Protein AF-A0A7Y6JUF4-F1 (afdb_monomer)

Secondary structure (DSSP, 8-state):
---TTS------HHHHHHHHHH-GGG-S-----HHHHHHHHHHHHHHHT-GGG-EEEEE-SS-EEEEESS---TTTTTTT----HHHHHHHHHHHHHTT-HHHHHHHHHHHHHHHHTTEE-TTT--TTT-SEE--HHHHHHHHHHTTT---SSSPP----S-----------------S-EEEEEEEEEEE--S-S-HHHHHHHHTT-SSEEEEEEETTEEEESS--S---SEEEEEEE-SSTTSPP-HHHHHHHHHHHHHTT--EEEEEEEEEETTEESS--

pLDDT: mean 89.31, std 10.89, range [49.94, 98.69]

Foldseek 3Di:
DVCPVDDDDDDDLVVVLVCCVVPVVVDDDDDDDDVSCLVSLQVNCVVVQHLLQAKDWDDDLVDIDIGRSDDDPPVCPPVLQGRNNRVLLSVLVVCVVVVVPVVSQQLQQLLLQLVQQQEDGPSRDDPVRHDYYGGNVVSVVSSVVSRPPGDDPDDGDDDDPPPPDDPNDPDPPPDDPFDDKAFFWKWWKWFDDPPDDPVVVQVLFVPAAQGFDFKDAPRHTCPPDHRPDHDRMMITIGGGPDPPDGDDVVSVVVSVVSCVVVVTGTDDMDIWIDGNNHTPDDD

Mean predicted aligned error: 7.7 Å

Sequence (283 aa):
KEYPDIKTEHYIVDIGMARVATEPENFDVIVTENLYGDVLSDIVAQTSGSVGLAGSSNIGSEYAMFEAVHGSAPDIAGKNMANPSGLLNAAVHMLIYTDQVGTAKLIYDAWLRTLEDGIHTADLYKEKRSKQKVGTKEFAEAVIDNLGKKPTTLSELIIGSSLGSRVNKTQDDCKQDYKIRKLVGSDITIAWSKSAGFDQIVKLFESSNPKIIAMYSKGLAIWPGSPKSSSDQITCRFIANNEKKTITNSDVNSLLVKLEENNFDVVRMDKLYLYDGKEGFFS

Radius of gyration: 28.64 Å; Cα contacts (8 Å, |Δi|>4): 396; chains: 1; bounding box: 60×40×77 Å

Nearest PDB structures (foldseek):
  2d1c-assembly1_B  TM=8.578E-01  e=1.554E-21  Thermus thermophilus HB8
  6c0e-assembly1_A  TM=9.339E-01  e=4.836E-08  Legionella pneumophila subsp. pneumophila str. Philadelphia 1
  6c0e-assembly2_B  TM=9.366E-01  e=1.688E-07  Legionella pneumophila subsp. pneumophila str. Philadelphia 1
  1hj6-assembly1_A  TM=9.450E-01  e=2.884E-07  Escherichia coli
  4ajc-assembly1_A  TM=9.245E-01  e=1.720E-06  Escherichia coli

Structure (mmCIF, N/CA/C/O backbone):
data_AF-A0A7Y6JUF4-F1
#
_entry.id   AF-A0A7Y6JUF4-F1
#
loop_
_atom_site.group_PDB
_atom_site.id
_atom_site.type_symbol
_atom_site.label_atom_id
_atom_site.label_alt_id
_atom_site.label_comp_id
_atom_site.label_asym_id
_atom_site.label_entity_id
_atom_site.label_seq_id
_atom_site.pdbx_PDB_ins_code
_atom_site.Cartn_x
_atom_site.Cartn_y
_atom_site.Cartn_z
_atom_site.occupancy
_atom_site.B_iso_or_equiv
_atom_site.auth_seq_id
_atom_site.auth_comp_id
_atom_site.auth_asym_id
_atom_site.auth_atom_id
_atom_site.pdbx_PDB_model_num
ATOM 1 N N . LYS A 1 1 ? -15.306 -18.161 -5.312 1.00 75.50 1 LYS A N 1
ATOM 2 C CA . LYS A 1 1 ? -16.692 -18.669 -5.516 1.00 75.50 1 LYS A CA 1
ATOM 3 C C . LYS A 1 1 ? -17.215 -18.291 -6.894 1.00 75.50 1 LYS A C 1
ATOM 5 O O . LYS A 1 1 ? -17.654 -19.184 -7.593 1.00 75.50 1 LYS A O 1
ATOM 10 N N . GLU A 1 2 ? -17.142 -17.018 -7.282 1.00 84.44 2 GLU A N 1
ATOM 11 C CA . GLU A 1 2 ? -17.545 -16.567 -8.627 1.00 84.44 2 GLU A CA 1
ATOM 12 C C . GLU A 1 2 ? -16.539 -16.953 -9.723 1.00 84.44 2 GLU A C 1
ATOM 14 O O . GLU A 1 2 ? -16.937 -17.180 -10.857 1.00 84.44 2 GLU A O 1
ATOM 19 N N . TYR A 1 3 ? -15.264 -17.131 -9.360 1.00 88.75 3 TYR A N 1
ATOM 20 C CA . TYR A 1 3 ? -14.193 -17.570 -10.259 1.00 88.75 3 TYR A CA 1
ATOM 21 C C . TYR A 1 3 ? -13.611 -18.910 -9.779 1.00 88.75 3 TYR A C 1
ATOM 23 O O . TYR A 1 3 ? -12.616 -18.912 -9.056 1.00 88.75 3 TYR A O 1
ATOM 31 N N . PRO A 1 4 ? -14.266 -20.053 -10.057 1.00 91.50 4 PRO A N 1
ATOM 32 C CA . PRO A 1 4 ? -13.819 -21.362 -9.569 1.00 91.50 4 PRO A CA 1
ATOM 33 C C . PRO A 1 4 ? -12.536 -21.862 -10.249 1.00 91.50 4 PRO A C 1
ATOM 35 O O . PRO A 1 4 ? -11.808 -22.642 -9.643 1.00 91.50 4 PRO A O 1
ATOM 38 N N . ASP A 1 5 ? -12.250 -21.394 -11.466 1.00 93.69 5 ASP A N 1
ATOM 39 C CA . ASP A 1 5 ? -11.075 -21.809 -12.246 1.00 93.69 5 ASP A CA 1
ATOM 40 C C . ASP A 1 5 ? -9.786 -21.085 -11.820 1.00 93.69 5 ASP A C 1
ATOM 42 O O . ASP A 1 5 ? -8.687 -21.493 -12.192 1.00 93.69 5 ASP A O 1
ATOM 46 N N . ILE A 1 6 ? -9.903 -20.019 -11.019 1.00 92.38 6 ILE A N 1
ATOM 47 C CA . ILE A 1 6 ? -8.758 -19.291 -10.468 1.00 92.38 6 ILE A CA 1
ATOM 48 C C . ILE A 1 6 ? -8.387 -19.927 -9.131 1.00 92.38 6 ILE A C 1
ATOM 50 O O . ILE A 1 6 ? -9.144 -19.862 -8.158 1.00 92.38 6 ILE A O 1
ATOM 54 N N . LYS A 1 7 ? -7.196 -20.529 -9.068 1.00 93.94 7 LYS A N 1
ATOM 55 C CA . LYS A 1 7 ? -6.643 -21.045 -7.815 1.00 93.94 7 LYS A CA 1
ATOM 56 C C . LYS A 1 7 ? -6.330 -19.871 -6.884 1.00 93.94 7 LYS A C 1
ATOM 58 O O . LYS A 1 7 ? -5.584 -18.970 -7.247 1.00 93.94 7 LYS A O 1
ATOM 63 N N . THR A 1 8 ? -6.876 -19.902 -5.672 1.00 93.44 8 THR A N 1
ATOM 64 C CA . THR A 1 8 ? -6.648 -18.866 -4.656 1.00 93.44 8 THR A CA 1
ATOM 65 C C . THR A 1 8 ? -5.925 -19.441 -3.449 1.00 93.44 8 THR A C 1
ATOM 67 O O . THR A 1 8 ? -6.365 -20.446 -2.887 1.00 93.44 8 THR A O 1
ATOM 70 N N . GLU A 1 9 ? -4.873 -18.765 -3.005 1.00 93.44 9 GLU A N 1
ATOM 71 C CA . GLU A 1 9 ? -4.161 -19.053 -1.761 1.00 93.44 9 GLU A CA 1
ATOM 72 C C . GLU A 1 9 ? -4.113 -17.779 -0.911 1.00 93.44 9 GLU A C 1
ATOM 74 O O . GLU A 1 9 ? -4.094 -16.674 -1.449 1.00 93.44 9 GLU A O 1
ATOM 79 N N . HIS A 1 10 ? -4.129 -17.924 0.417 1.00 95.44 10 HIS A N 1
ATOM 80 C CA . HIS A 1 10 ? -4.072 -16.795 1.344 1.00 95.44 10 HIS A CA 1
ATOM 81 C C . HIS A 1 10 ? -2.856 -16.928 2.256 1.00 95.44 10 HIS A C 1
ATOM 83 O O . HIS A 1 10 ? -2.675 -17.951 2.920 1.00 95.44 10 HIS A O 1
ATOM 89 N N . TYR A 1 11 ? -2.064 -15.864 2.325 1.00 94.88 11 TYR A N 1
ATOM 90 C CA . TYR A 1 11 ? -0.863 -15.773 3.143 1.00 94.88 11 TYR A CA 1
ATOM 91 C C . TYR A 1 11 ? -1.017 -14.642 4.153 1.00 94.88 11 TYR A C 1
ATOM 93 O O . TYR A 1 11 ? -1.589 -13.600 3.843 1.00 94.88 11 TYR A O 1
ATOM 101 N N . ILE A 1 12 ? -0.493 -14.835 5.365 1.00 96.38 12 ILE A N 1
ATOM 102 C CA . ILE A 1 12 ? -0.230 -13.694 6.247 1.00 96.38 12 ILE A CA 1
ATOM 103 C C . ILE A 1 12 ? 0.903 -12.885 5.600 1.00 96.38 12 ILE A C 1
ATOM 105 O O . ILE A 1 12 ? 1.767 -13.450 4.926 1.00 96.38 12 ILE A O 1
ATOM 109 N N . VAL A 1 13 ? 0.859 -11.561 5.741 1.00 94.00 13 VAL A N 1
ATOM 110 C CA . VAL A 1 13 ? 1.719 -10.647 4.977 1.00 94.00 13 VAL A CA 1
ATOM 111 C C . VAL A 1 13 ? 3.213 -10.947 5.123 1.00 94.00 13 VAL A C 1
ATOM 113 O O . VAL A 1 13 ? 3.947 -10.880 4.143 1.00 94.00 13 VAL A O 1
ATOM 116 N N . ASP A 1 14 ? 3.656 -11.349 6.312 1.00 94.56 14 ASP A N 1
ATOM 117 C CA . ASP A 1 14 ? 5.051 -11.669 6.610 1.00 94.56 14 ASP A CA 1
ATOM 118 C C . ASP A 1 14 ? 5.563 -12.866 5.794 1.00 94.56 14 ASP A C 1
ATOM 120 O O . ASP A 1 14 ? 6.576 -12.764 5.097 1.00 94.56 14 ASP A O 1
ATOM 124 N N . ILE A 1 15 ? 4.839 -13.985 5.815 1.00 94.94 15 ILE A N 1
ATOM 125 C CA . ILE A 1 15 ? 5.192 -15.178 5.043 1.00 94.94 15 ILE A CA 1
ATOM 126 C C . ILE A 1 15 ? 4.960 -14.969 3.544 1.00 94.94 15 ILE A C 1
ATOM 128 O O . ILE A 1 15 ? 5.722 -15.496 2.734 1.00 94.94 15 ILE A O 1
ATOM 132 N N . GLY A 1 16 ? 3.952 -14.178 3.164 1.00 94.50 16 GLY A N 1
ATOM 133 C CA . GLY A 1 16 ? 3.700 -13.802 1.773 1.00 94.50 16 GLY A CA 1
ATOM 134 C C . GLY A 1 16 ? 4.881 -13.037 1.177 1.00 94.50 16 GLY A C 1
ATOM 135 O O . GLY A 1 16 ? 5.427 -13.451 0.157 1.00 94.50 16 GLY A O 1
ATOM 136 N N . MET A 1 17 ? 5.341 -11.982 1.857 1.00 92.69 17 MET A N 1
ATOM 137 C CA . MET A 1 17 ? 6.514 -11.204 1.444 1.00 92.69 17 MET A CA 1
ATOM 138 C C . MET A 1 17 ? 7.785 -12.058 1.392 1.00 92.69 17 MET A C 1
ATOM 140 O O . MET A 1 17 ? 8.551 -11.951 0.436 1.00 92.69 17 MET A O 1
ATOM 144 N N . ALA A 1 18 ? 7.997 -12.935 2.380 1.00 93.25 18 ALA A N 1
ATOM 145 C CA . ALA A 1 18 ? 9.146 -13.839 2.383 1.00 93.25 18 ALA A CA 1
ATOM 146 C C . ALA A 1 18 ? 9.159 -14.749 1.144 1.00 93.25 18 ALA A C 1
ATOM 148 O O . ALA A 1 18 ? 10.198 -14.885 0.503 1.00 93.25 18 ALA A O 1
ATOM 149 N N . ARG A 1 19 ? 8.004 -15.312 0.767 1.00 93.88 19 ARG A N 1
ATOM 150 C CA . ARG A 1 19 ? 7.877 -16.161 -0.425 1.00 93.88 19 ARG A CA 1
ATOM 151 C C . ARG A 1 19 ? 8.086 -15.393 -1.721 1.00 93.88 19 ARG A C 1
ATOM 153 O O . ARG A 1 19 ? 8.772 -15.901 -2.595 1.00 93.88 19 ARG A O 1
ATOM 160 N N . VAL A 1 20 ? 7.557 -14.175 -1.839 1.00 93.00 20 VAL A N 1
ATOM 161 C CA . VAL A 1 20 ? 7.802 -13.330 -3.023 1.00 93.00 20 VAL A CA 1
ATOM 162 C C . VAL A 1 20 ? 9.293 -13.028 -3.180 1.00 93.00 20 VAL A C 1
ATOM 164 O O . VAL A 1 20 ? 9.802 -13.003 -4.294 1.00 93.00 20 VAL A O 1
ATOM 167 N N . ALA A 1 21 ? 10.018 -12.835 -2.077 1.00 90.12 21 ALA A N 1
ATOM 168 C CA . ALA A 1 21 ? 11.453 -12.577 -2.124 1.00 90.12 21 ALA A CA 1
ATOM 169 C C . ALA A 1 21 ? 12.288 -13.811 -2.515 1.00 90.12 21 ALA A C 1
ATOM 171 O O . ALA A 1 21 ? 13.355 -13.654 -3.110 1.00 90.12 21 ALA A O 1
ATOM 172 N N . THR A 1 22 ? 11.849 -15.022 -2.159 1.00 92.00 22 THR A N 1
ATOM 173 C CA . THR A 1 22 ? 12.624 -16.257 -2.372 1.00 92.00 22 THR A CA 1
ATOM 174 C C . THR A 1 22 ? 12.219 -17.036 -3.617 1.00 92.00 22 THR A C 1
ATOM 176 O O . THR A 1 22 ? 13.073 -17.668 -4.229 1.00 92.00 22 THR A O 1
ATOM 179 N N . GLU A 1 23 ? 10.932 -17.019 -3.957 1.00 92.88 23 GLU A N 1
ATOM 180 C CA . GLU A 1 23 ? 10.303 -17.823 -5.011 1.00 92.88 23 GLU A CA 1
ATOM 181 C C . GLU A 1 23 ? 9.259 -16.977 -5.781 1.00 92.88 23 GLU A C 1
ATOM 183 O O . GLU A 1 23 ? 8.072 -17.329 -5.818 1.00 92.88 23 GLU A O 1
ATOM 188 N N . PRO A 1 24 ? 9.644 -15.816 -6.352 1.00 91.12 24 PRO A N 1
ATOM 189 C CA . PRO A 1 24 ? 8.715 -14.918 -7.043 1.00 91.12 24 PRO A CA 1
ATOM 190 C C . PRO A 1 24 ? 7.982 -15.583 -8.217 1.00 91.12 24 PRO A C 1
ATOM 192 O O . PRO A 1 24 ? 6.856 -15.204 -8.523 1.00 91.12 24 PRO A O 1
ATOM 195 N N . GLU A 1 25 ? 8.582 -16.591 -8.854 1.00 91.81 25 GLU A N 1
ATOM 196 C CA . GLU A 1 25 ? 8.009 -17.346 -9.974 1.00 91.81 25 GLU A CA 1
ATOM 197 C C . GLU A 1 25 ? 6.755 -18.154 -9.615 1.00 91.81 25 GLU A C 1
ATOM 199 O O . GLU A 1 25 ? 6.036 -18.595 -10.509 1.00 91.81 25 GLU A O 1
ATOM 204 N N . ASN A 1 26 ? 6.477 -18.341 -8.322 1.00 92.38 26 ASN A N 1
ATOM 205 C CA . ASN A 1 26 ? 5.279 -19.031 -7.846 1.00 92.38 26 ASN A CA 1
ATOM 206 C C . ASN A 1 26 ? 4.029 -18.131 -7.835 1.00 92.38 26 ASN A C 1
ATOM 208 O O . ASN A 1 26 ? 2.947 -18.607 -7.483 1.00 92.38 26 ASN A O 1
ATOM 212 N N . PHE A 1 27 ? 4.163 -16.845 -8.176 1.00 92.69 27 PHE A N 1
ATOM 213 C CA . PHE A 1 27 ? 3.080 -15.867 -8.117 1.00 92.69 27 PHE A CA 1
ATOM 214 C C . PHE A 1 27 ? 2.738 -15.307 -9.499 1.00 92.69 27 PHE A C 1
ATOM 216 O O . PHE A 1 27 ? 3.583 -14.715 -10.165 1.00 92.69 27 PHE A O 1
ATOM 223 N N . ASP A 1 28 ? 1.460 -15.407 -9.872 1.00 92.31 28 ASP A N 1
ATOM 224 C CA . ASP A 1 28 ? 0.916 -14.753 -11.069 1.00 92.31 28 ASP A CA 1
ATOM 225 C C . ASP A 1 28 ? 0.287 -13.389 -10.736 1.00 92.31 28 ASP A C 1
ATOM 227 O O . ASP A 1 28 ? 0.538 -12.385 -11.398 1.00 92.31 28 ASP A O 1
ATOM 231 N N . VAL A 1 29 ? -0.556 -13.350 -9.695 1.00 94.06 29 VAL A N 1
ATOM 232 C CA . VAL A 1 29 ? -1.290 -12.158 -9.247 1.00 94.06 29 VAL A CA 1
ATOM 233 C C . VAL A 1 29 ? -1.311 -12.122 -7.724 1.00 94.06 29 VAL A C 1
ATOM 235 O O . VAL A 1 29 ? -1.655 -13.111 -7.076 1.00 94.06 29 VAL A O 1
ATOM 238 N N . ILE A 1 30 ? -0.990 -10.962 -7.152 1.00 95.38 30 ILE A N 1
ATOM 239 C CA . ILE A 1 30 ? -1.052 -10.715 -5.709 1.00 95.38 30 ILE A CA 1
ATOM 240 C C . ILE A 1 30 ? -2.061 -9.599 -5.453 1.00 95.38 30 ILE A C 1
ATOM 242 O O . ILE A 1 30 ? -1.970 -8.522 -6.035 1.00 95.38 30 ILE A O 1
ATOM 246 N N . VAL A 1 31 ? -3.011 -9.857 -4.557 1.00 95.69 31 VAL A N 1
ATOM 247 C CA . VAL A 1 31 ? -3.974 -8.864 -4.071 1.00 95.69 31 VAL A CA 1
ATOM 248 C C . VAL A 1 31 ? -3.708 -8.642 -2.591 1.00 95.69 31 VAL A C 1
ATOM 250 O O . VAL A 1 31 ? -3.671 -9.597 -1.818 1.00 95.69 31 VAL A O 1
ATOM 253 N N . THR A 1 32 ? -3.506 -7.388 -2.200 1.00 95.94 32 THR A N 1
ATOM 254 C CA . THR A 1 32 ? -3.192 -7.010 -0.820 1.00 95.94 32 THR A CA 1
ATOM 255 C C . THR A 1 32 ? -3.706 -5.601 -0.514 1.00 95.94 32 THR A C 1
ATOM 257 O O . THR A 1 32 ? -4.090 -4.857 -1.416 1.00 95.94 32 THR A O 1
ATOM 260 N N . GLU A 1 33 ? -3.736 -5.236 0.765 1.00 95.56 33 GLU A N 1
ATOM 261 C CA . GLU A 1 33 ? -4.121 -3.900 1.225 1.00 95.56 33 GLU A CA 1
ATOM 262 C C . GLU A 1 33 ? -3.117 -2.829 0.775 1.00 95.56 33 GLU A C 1
ATOM 264 O O . GLU A 1 33 ? -1.941 -3.124 0.568 1.00 95.56 33 GLU A O 1
ATOM 269 N N . ASN A 1 34 ? -3.580 -1.576 0.692 1.00 94.12 34 ASN A N 1
ATOM 270 C CA . ASN A 1 34 ? -2.848 -0.439 0.122 1.00 94.12 34 ASN A CA 1
ATOM 271 C C . ASN A 1 34 ? -1.390 -0.335 0.616 1.00 94.12 34 ASN A C 1
ATOM 273 O O . ASN A 1 34 ? -0.467 -0.453 -0.182 1.00 94.12 34 ASN A O 1
ATOM 277 N N . LEU A 1 35 ? -1.181 -0.228 1.936 1.00 94.75 35 LEU A N 1
ATOM 278 C CA . LEU A 1 35 ? 0.158 -0.084 2.524 1.00 94.75 35 LEU A CA 1
ATOM 279 C C . LEU A 1 35 ? 1.101 -1.236 2.149 1.00 94.75 35 LEU A C 1
ATOM 281 O O . LEU A 1 35 ? 2.277 -1.023 1.872 1.00 94.75 35 LEU A O 1
ATOM 285 N N . TYR A 1 36 ? 0.601 -2.470 2.170 1.00 95.06 36 TYR A N 1
ATOM 286 C CA . TYR A 1 36 ? 1.417 -3.635 1.846 1.00 95.06 36 TYR A CA 1
ATOM 287 C C . TYR A 1 36 ? 1.661 -3.759 0.345 1.00 95.06 36 TYR A C 1
ATOM 289 O O . TYR A 1 36 ? 2.722 -4.232 -0.047 1.00 95.06 36 TYR A O 1
ATOM 297 N N . GLY A 1 37 ? 0.699 -3.332 -0.475 1.00 93.94 37 GLY A N 1
ATOM 298 C CA . GLY A 1 37 ? 0.823 -3.272 -1.926 1.00 93.94 37 GLY A CA 1
ATOM 299 C C . GLY A 1 37 ? 1.927 -2.317 -2.348 1.00 93.94 37 GLY A C 1
ATOM 300 O O . GLY A 1 37 ? 2.808 -2.743 -3.081 1.00 93.94 37 GLY A O 1
ATOM 301 N N . ASP A 1 38 ? 1.918 -1.098 -1.806 1.00 91.81 38 ASP A N 1
ATOM 302 C CA . ASP A 1 38 ? 2.932 -0.058 -2.035 1.0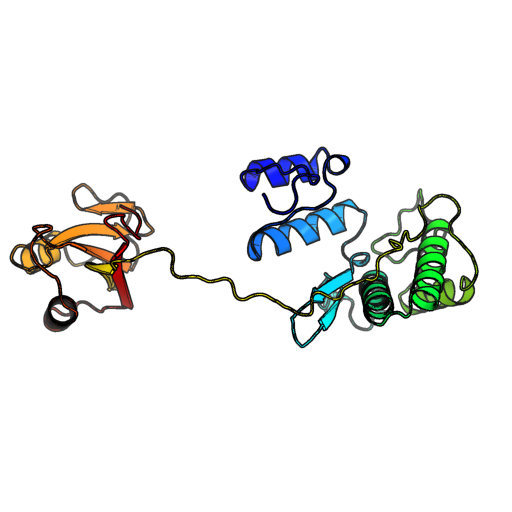0 91.81 38 ASP A CA 1
ATOM 303 C C . ASP A 1 38 ? 4.354 -0.584 -1.770 1.00 91.81 38 ASP A C 1
ATOM 305 O O . ASP A 1 38 ? 5.202 -0.643 -2.663 1.00 91.81 38 ASP A O 1
ATOM 309 N N . VAL A 1 39 ? 4.577 -1.114 -0.562 1.00 92.56 39 VAL A N 1
ATOM 310 C CA . VAL A 1 39 ? 5.876 -1.676 -0.161 1.00 92.56 39 VAL A CA 1
ATOM 311 C C . VAL A 1 39 ? 6.271 -2.877 -1.025 1.00 92.56 39 VAL A C 1
ATOM 313 O O . VAL A 1 39 ? 7.425 -2.997 -1.440 1.00 92.56 39 VAL A O 1
ATOM 316 N N . LEU A 1 40 ? 5.338 -3.796 -1.286 1.00 92.88 40 LEU A N 1
ATOM 317 C CA . LEU A 1 40 ? 5.635 -5.015 -2.033 1.00 92.88 40 LEU A CA 1
ATOM 318 C C . LEU A 1 40 ? 5.948 -4.719 -3.503 1.00 92.88 40 LEU A C 1
ATOM 320 O O . LEU A 1 40 ? 6.889 -5.306 -4.041 1.00 92.88 40 LEU A O 1
ATOM 324 N N . SER A 1 41 ? 5.204 -3.816 -4.149 1.00 91.62 41 SER A N 1
ATOM 325 C CA . SER A 1 41 ? 5.429 -3.470 -5.555 1.00 91.62 41 SER A CA 1
ATOM 326 C C . SER A 1 41 ? 6.808 -2.861 -5.786 1.00 91.62 41 SER A C 1
ATOM 328 O O . SER A 1 41 ? 7.467 -3.229 -6.759 1.00 91.62 41 SER A O 1
ATOM 330 N N . ASP A 1 42 ? 7.292 -2.028 -4.862 1.00 90.06 42 ASP A N 1
ATOM 331 C CA . ASP A 1 42 ? 8.640 -1.454 -4.923 1.00 90.06 42 ASP A CA 1
ATOM 332 C C . ASP A 1 42 ? 9.727 -2.524 -4.792 1.00 90.06 42 ASP A C 1
ATOM 334 O O . ASP A 1 42 ? 10.692 -2.545 -5.563 1.00 90.06 42 ASP A O 1
ATOM 338 N N . ILE A 1 43 ? 9.562 -3.455 -3.848 1.00 89.56 43 ILE A N 1
ATOM 339 C CA . ILE A 1 43 ? 10.507 -4.561 -3.641 1.00 89.56 43 ILE A CA 1
ATOM 340 C C . ILE A 1 43 ? 10.567 -5.454 -4.884 1.00 89.56 43 ILE A C 1
ATOM 342 O O . ILE A 1 43 ? 11.661 -5.814 -5.334 1.00 89.56 43 ILE A O 1
ATOM 346 N N . VAL A 1 44 ? 9.416 -5.793 -5.467 1.00 89.75 44 VAL A N 1
ATOM 347 C CA . VAL A 1 44 ? 9.339 -6.622 -6.680 1.00 89.75 44 VAL A CA 1
ATOM 348 C C . VAL A 1 44 ? 9.964 -5.894 -7.872 1.00 89.75 44 VAL A C 1
ATOM 350 O O . VAL A 1 44 ? 10.797 -6.473 -8.575 1.00 89.75 44 VAL A O 1
ATOM 353 N N . ALA A 1 45 ? 9.653 -4.609 -8.062 1.00 89.75 45 ALA A N 1
ATOM 354 C CA . ALA A 1 45 ? 10.249 -3.789 -9.113 1.00 89.75 45 ALA A CA 1
ATOM 355 C C . ALA A 1 45 ? 11.777 -3.714 -8.973 1.00 89.75 45 ALA A C 1
ATOM 357 O O . ALA A 1 45 ? 12.512 -3.963 -9.933 1.00 89.75 45 ALA A O 1
ATOM 358 N N . GLN A 1 46 ? 12.282 -3.473 -7.764 1.00 88.81 46 GLN A N 1
ATOM 359 C CA . GLN A 1 46 ? 13.718 -3.440 -7.508 1.00 88.81 46 GLN A CA 1
ATOM 360 C C . GLN A 1 46 ? 14.384 -4.806 -7.729 1.00 88.81 46 GLN A C 1
ATOM 362 O O . GLN A 1 46 ? 15.485 -4.869 -8.281 1.00 88.81 46 GLN A O 1
ATOM 367 N N . THR A 1 47 ? 13.717 -5.901 -7.358 1.00 86.12 47 THR A N 1
ATOM 368 C CA . THR A 1 47 ? 14.207 -7.276 -7.574 1.00 86.12 47 THR A CA 1
ATOM 369 C C . THR A 1 47 ? 14.319 -7.612 -9.063 1.00 86.12 47 THR A C 1
ATOM 371 O O . THR A 1 47 ? 15.271 -8.278 -9.473 1.00 86.12 47 THR A O 1
ATOM 374 N N . SER A 1 48 ? 13.415 -7.078 -9.892 1.00 83.12 48 SER A N 1
ATOM 375 C CA . SER A 1 48 ? 13.468 -7.221 -11.355 1.00 83.12 48 SER A CA 1
ATOM 376 C C . SER A 1 48 ? 14.655 -6.489 -12.003 1.00 83.12 48 SER A C 1
ATOM 378 O O . SER A 1 48 ? 15.063 -6.816 -13.118 1.00 83.12 48 SER A O 1
ATOM 380 N N . GLY A 1 49 ? 15.272 -5.544 -11.285 1.00 87.38 49 GLY A N 1
ATOM 381 C CA . GLY A 1 49 ? 16.523 -4.896 -11.672 1.00 87.38 49 GLY A CA 1
ATOM 382 C C . GLY A 1 49 ? 16.587 -3.415 -11.321 1.00 87.38 49 GLY A C 1
ATOM 383 O O . GLY A 1 49 ? 17.678 -2.924 -11.033 1.00 87.38 49 GLY A O 1
ATOM 384 N N . SER A 1 50 ? 15.451 -2.716 -11.341 1.00 91.00 50 SER A N 1
ATOM 385 C CA . SER A 1 50 ? 15.335 -1.305 -10.967 1.00 91.00 50 SER A CA 1
ATOM 386 C C . SER A 1 50 ? 13.869 -0.914 -10.799 1.00 91.00 50 SER A C 1
ATOM 388 O O . SER A 1 50 ? 13.054 -1.221 -11.671 1.00 91.00 50 SER A O 1
ATOM 390 N N . VAL A 1 51 ? 13.548 -0.137 -9.758 1.00 89.62 51 VAL A N 1
ATOM 391 C CA . VAL A 1 51 ? 12.229 0.525 -9.640 1.00 89.62 51 VAL A CA 1
ATOM 392 C C . VAL A 1 51 ? 11.923 1.399 -10.869 1.00 89.62 51 VAL A C 1
ATOM 394 O O . VAL A 1 51 ? 10.772 1.532 -11.274 1.00 89.62 51 VAL A O 1
ATOM 397 N N . GLY A 1 52 ? 12.956 1.921 -11.543 1.00 91.88 52 GLY A N 1
ATOM 398 C CA . GLY A 1 52 ? 12.842 2.713 -12.771 1.00 91.88 52 GLY A CA 1
ATOM 399 C C . GLY A 1 52 ? 12.214 1.986 -13.965 1.00 91.88 52 GLY A C 1
ATOM 400 O O . GLY A 1 52 ? 11.906 2.637 -14.959 1.00 91.88 52 GLY A O 1
ATOM 401 N N . LEU A 1 53 ? 12.022 0.664 -13.896 1.00 94.25 53 LEU A N 1
ATOM 402 C CA . LEU A 1 53 ? 11.357 -0.141 -14.929 1.00 94.25 53 LEU A CA 1
ATOM 403 C C . LEU A 1 53 ? 9.831 -0.217 -14.762 1.00 94.25 53 LEU A C 1
ATOM 405 O O . LEU A 1 53 ? 9.126 -0.532 -15.723 1.00 94.25 53 LEU A O 1
ATOM 409 N N . ALA A 1 54 ? 9.316 0.016 -13.555 1.00 93.88 54 ALA A N 1
ATOM 410 C CA . ALA A 1 54 ? 7.935 -0.307 -13.223 1.00 93.88 54 ALA A CA 1
ATOM 411 C C . ALA A 1 54 ? 6.971 0.846 -13.541 1.00 93.88 54 ALA A C 1
ATOM 413 O O . ALA A 1 54 ? 7.146 1.980 -13.085 1.00 93.88 54 ALA A O 1
ATOM 414 N N . GLY A 1 55 ? 5.935 0.528 -14.318 1.00 94.62 55 GLY A N 1
ATOM 415 C CA . GLY A 1 55 ? 4.760 1.373 -14.521 1.00 94.62 55 GLY A CA 1
ATOM 416 C C . GLY A 1 55 ? 3.587 0.864 -13.688 1.00 94.62 55 GLY A C 1
ATOM 417 O O . GLY A 1 55 ? 3.518 -0.323 -13.367 1.00 94.62 55 GLY A O 1
ATOM 418 N N . SER A 1 56 ? 2.658 1.751 -13.354 1.00 95.31 56 SER A N 1
ATOM 419 C CA . SER A 1 56 ? 1.451 1.450 -12.591 1.00 95.31 56 SER A CA 1
ATOM 420 C C . SER A 1 56 ? 0.197 1.949 -13.313 1.00 95.31 56 SER A C 1
ATOM 422 O O . SER A 1 56 ? 0.238 2.666 -14.322 1.00 95.31 56 SER A O 1
ATOM 424 N N . SER A 1 57 ? -0.960 1.494 -12.843 1.00 95.69 57 SER A N 1
ATOM 425 C CA . SER A 1 57 ? -2.257 1.861 -13.404 1.00 95.69 57 SER A CA 1
ATOM 426 C C . SER A 1 57 ? -3.284 1.971 -12.292 1.00 95.69 57 SER A C 1
ATOM 428 O O . SER A 1 57 ? -3.695 0.974 -11.705 1.00 95.69 57 SER A O 1
ATOM 430 N N . ASN A 1 58 ? -3.717 3.196 -12.030 1.00 94.25 58 ASN A N 1
ATOM 431 C CA . ASN A 1 58 ? -4.809 3.503 -11.125 1.00 94.25 58 ASN A CA 1
ATOM 432 C C . ASN A 1 58 ? -6.100 3.479 -11.937 1.00 94.25 58 ASN A C 1
ATOM 434 O O . ASN A 1 58 ? -6.389 4.416 -12.683 1.00 94.25 58 ASN A O 1
ATOM 438 N N . ILE A 1 59 ? -6.852 2.388 -11.833 1.00 91.31 59 ILE A N 1
ATOM 439 C CA . ILE A 1 59 ? -8.082 2.189 -12.599 1.00 91.31 59 ILE A CA 1
ATOM 440 C C . ILE A 1 59 ? -9.284 2.409 -11.683 1.00 91.31 59 ILE A C 1
ATOM 442 O O . ILE A 1 59 ? -9.533 1.624 -10.771 1.00 91.31 59 ILE A O 1
ATOM 446 N N . GLY A 1 60 ? -10.026 3.485 -11.933 1.00 86.44 60 GLY A N 1
ATOM 447 C CA . GLY A 1 60 ? -11.318 3.760 -11.318 1.00 86.44 60 GLY A CA 1
ATOM 448 C C . GLY A 1 60 ? -12.480 3.481 -12.272 1.00 86.44 60 GLY A C 1
ATOM 449 O O . GLY A 1 60 ? -12.298 3.115 -13.433 1.00 86.44 60 GLY A O 1
ATOM 450 N N . SER A 1 61 ? -13.698 3.686 -11.775 1.00 82.06 61 SER A N 1
ATOM 451 C CA . SER A 1 61 ? -14.932 3.543 -12.556 1.00 82.06 61 SER A CA 1
ATOM 452 C C . SER A 1 61 ? -15.136 4.655 -13.586 1.00 82.06 61 SER A C 1
ATOM 454 O O . SER A 1 61 ? -15.700 4.410 -14.648 1.00 82.06 61 SER A O 1
ATOM 456 N N . GLU A 1 62 ? -14.694 5.873 -13.266 1.00 84.31 62 GLU A N 1
ATOM 457 C CA . GLU A 1 62 ? -14.864 7.064 -14.112 1.00 84.31 62 GLU A CA 1
ATOM 458 C C . GLU A 1 62 ? -13.554 7.534 -14.747 1.00 84.31 62 GLU A C 1
ATOM 460 O O . GLU A 1 62 ? -13.547 8.026 -15.874 1.00 84.31 62 GLU A O 1
ATOM 465 N N . TYR A 1 63 ? -12.442 7.371 -14.029 1.00 89.38 63 TYR A N 1
ATOM 466 C CA . TYR A 1 63 ? -11.132 7.869 -14.429 1.00 89.38 63 TYR A CA 1
ATOM 467 C C . TYR A 1 63 ? -10.088 6.763 -14.336 1.00 89.38 63 TYR A C 1
ATOM 469 O O . TYR A 1 63 ? -10.171 5.880 -13.484 1.00 89.38 63 TYR A O 1
ATOM 477 N N . ALA A 1 64 ? -9.074 6.859 -15.191 1.00 93.94 64 ALA A N 1
ATOM 478 C CA . ALA A 1 64 ? -7.872 6.048 -15.119 1.00 93.94 64 ALA A CA 1
ATOM 479 C C . ALA A 1 64 ? -6.643 6.962 -15.149 1.00 93.94 64 ALA A C 1
ATOM 481 O O . ALA A 1 64 ? -6.617 7.942 -15.896 1.00 93.94 64 ALA A O 1
ATOM 482 N N . MET A 1 65 ? -5.634 6.638 -14.345 1.00 96.62 65 MET A N 1
ATOM 483 C CA . MET A 1 65 ? -4.358 7.349 -14.294 1.00 96.62 65 MET A CA 1
ATOM 484 C C . MET A 1 65 ? -3.211 6.353 -14.418 1.00 96.62 65 MET A C 1
ATOM 486 O O . MET A 1 65 ? -3.183 5.332 -13.736 1.00 96.62 65 MET A O 1
ATOM 490 N N . PHE A 1 66 ? -2.261 6.666 -15.291 1.00 97.75 66 PHE A N 1
ATOM 491 C CA . PHE A 1 66 ? -1.108 5.826 -15.590 1.00 97.75 66 PHE A CA 1
ATOM 492 C C . PHE A 1 66 ? 0.151 6.598 -15.225 1.00 97.75 66 PHE A C 1
ATOM 494 O O . PHE A 1 66 ? 0.358 7.708 -15.716 1.00 97.75 66 PHE A O 1
ATOM 501 N N . GLU A 1 67 ? 0.971 6.025 -14.356 1.00 96.69 67 GLU A N 1
ATOM 502 C CA . GLU A 1 67 ? 2.157 6.683 -13.812 1.00 96.69 67 GLU A CA 1
ATOM 503 C C . GLU A 1 67 ? 3.297 5.684 -13.606 1.00 96.69 67 GLU A C 1
ATOM 505 O O . GLU A 1 67 ? 3.097 4.472 -13.650 1.00 96.69 67 GLU A O 1
ATOM 510 N N . ALA A 1 68 ? 4.515 6.184 -13.418 1.00 94.69 68 ALA A N 1
ATOM 511 C CA . ALA A 1 68 ? 5.604 5.334 -12.955 1.00 94.69 68 ALA A CA 1
ATOM 512 C C . ALA A 1 68 ? 5.390 4.982 -11.476 1.00 94.69 68 ALA A C 1
ATOM 514 O O . ALA A 1 68 ? 4.827 5.781 -10.734 1.00 94.69 68 ALA A O 1
ATOM 515 N N . VAL A 1 69 ? 5.882 3.822 -11.036 1.00 91.62 69 VAL A N 1
ATOM 516 C CA . VAL A 1 69 ? 5.839 3.456 -9.607 1.00 91.62 69 VAL A CA 1
ATOM 517 C C . VAL A 1 69 ? 6.746 4.373 -8.774 1.00 91.62 69 VAL A C 1
ATOM 519 O O . VAL A 1 69 ? 6.415 4.743 -7.654 1.00 91.62 69 VAL A O 1
ATOM 522 N N . HIS A 1 70 ? 7.894 4.774 -9.325 1.00 91.06 70 HIS A N 1
ATOM 523 C CA . HIS A 1 70 ? 8.865 5.586 -8.598 1.00 91.06 70 HIS A CA 1
ATOM 524 C C . HIS A 1 70 ? 8.417 7.044 -8.389 1.00 91.06 70 HIS A C 1
ATOM 526 O O . HIS A 1 70 ? 7.696 7.634 -9.192 1.00 91.06 70 HIS A O 1
ATOM 532 N N . GLY A 1 71 ? 8.976 7.678 -7.353 1.00 90.56 71 GLY A N 1
ATOM 533 C CA . GLY A 1 71 ? 8.792 9.104 -7.070 1.00 90.56 71 GLY A CA 1
ATOM 534 C C . GLY A 1 71 ? 9.614 10.054 -7.957 1.00 90.56 71 GLY A C 1
ATOM 535 O O . GLY A 1 71 ? 10.148 9.693 -9.005 1.00 90.56 71 GLY A O 1
ATOM 536 N N . SER A 1 72 ? 9.747 11.305 -7.505 1.00 91.56 72 SER A N 1
ATOM 537 C CA . SER A 1 72 ? 10.315 12.419 -8.285 1.00 91.56 72 SER A CA 1
ATOM 538 C C . SER A 1 72 ? 11.841 12.426 -8.441 1.00 91.56 72 SER A C 1
ATOM 540 O O . SER A 1 72 ? 12.344 13.169 -9.281 1.00 91.56 72 SER A O 1
ATOM 542 N N . ALA A 1 73 ? 12.570 11.639 -7.639 1.00 92.94 73 ALA A N 1
ATOM 543 C CA . ALA A 1 73 ? 14.037 11.542 -7.645 1.00 92.94 73 ALA A CA 1
ATOM 544 C C . ALA A 1 73 ? 14.747 12.923 -7.748 1.00 92.94 73 ALA A C 1
ATOM 546 O O . ALA A 1 73 ? 15.440 13.219 -8.731 1.00 92.94 73 ALA A O 1
ATOM 547 N N . PRO A 1 74 ? 14.545 13.821 -6.760 1.00 95.38 74 PRO A N 1
ATOM 548 C CA . PRO A 1 74 ? 14.969 15.223 -6.847 1.00 95.38 74 PRO A CA 1
ATOM 549 C C . PRO A 1 74 ? 16.489 15.396 -6.954 1.00 95.38 74 PRO A C 1
ATOM 551 O O . PRO A 1 74 ? 16.974 16.380 -7.509 1.00 95.38 74 PRO A O 1
ATOM 554 N N . ASP A 1 75 ? 17.253 14.433 -6.452 1.00 96.25 75 ASP A N 1
ATOM 555 C CA . ASP A 1 75 ? 18.707 14.397 -6.511 1.00 96.25 75 ASP A CA 1
ATOM 556 C C . ASP A 1 75 ? 19.252 14.222 -7.938 1.00 96.25 75 ASP A C 1
ATOM 558 O O . ASP A 1 75 ? 20.380 14.648 -8.202 1.00 96.25 75 ASP A O 1
ATOM 562 N N . ILE A 1 76 ? 18.473 13.665 -8.873 1.00 94.88 76 ILE A N 1
ATOM 563 C CA . ILE A 1 76 ? 18.857 13.486 -10.287 1.00 94.88 76 ILE A CA 1
ATOM 564 C C . ILE A 1 76 ? 18.070 14.367 -11.267 1.00 94.88 76 ILE A C 1
ATOM 566 O O . ILE A 1 76 ? 18.312 14.318 -12.480 1.00 94.88 76 ILE A O 1
ATOM 570 N N . ALA A 1 77 ? 17.168 15.210 -10.762 1.00 96.69 77 ALA A N 1
ATOM 571 C CA . ALA A 1 77 ? 16.384 16.130 -11.577 1.00 96.69 77 ALA A CA 1
ATOM 572 C C . ALA A 1 77 ? 17.287 17.046 -12.426 1.00 96.69 77 ALA A C 1
ATOM 574 O O . ALA A 1 77 ? 18.262 17.625 -11.945 1.00 96.69 77 ALA A O 1
ATOM 575 N N . GLY A 1 78 ? 16.978 17.154 -13.722 1.00 96.81 78 GLY A N 1
ATOM 576 C CA . GLY A 1 78 ? 17.737 17.975 -14.674 1.00 96.81 78 GLY A CA 1
ATOM 577 C C . GLY A 1 78 ? 19.106 17.418 -15.087 1.00 96.81 78 GLY A C 1
ATOM 578 O O . GLY A 1 78 ? 19.797 18.060 -15.873 1.00 96.81 78 GLY A O 1
ATOM 579 N N . LYS A 1 79 ? 19.505 16.227 -14.613 1.00 97.38 79 LYS A N 1
ATOM 580 C CA . LYS A 1 79 ? 20.848 15.668 -14.870 1.00 97.38 79 LYS A CA 1
ATOM 581 C C . LYS A 1 79 ? 20.943 14.731 -16.075 1.00 97.38 79 LYS A C 1
ATOM 583 O O . LYS A 1 79 ? 22.024 14.225 -16.342 1.00 97.38 79 LYS A O 1
ATOM 588 N N . ASN A 1 80 ? 19.843 14.489 -16.798 1.00 97.88 80 ASN A N 1
ATOM 589 C CA . ASN A 1 80 ? 19.782 13.502 -17.889 1.00 97.88 80 ASN A CA 1
ATOM 590 C C . ASN A 1 80 ? 20.201 12.083 -17.438 1.00 97.88 80 ASN A C 1
ATOM 592 O O . ASN A 1 80 ? 20.883 11.370 -18.163 1.00 97.88 80 ASN A O 1
ATOM 596 N N . MET A 1 81 ? 19.839 11.683 -16.215 1.00 96.19 81 MET A N 1
ATOM 597 C CA . MET A 1 81 ? 20.258 10.401 -15.620 1.00 96.19 81 MET A CA 1
ATOM 598 C C . MET A 1 81 ? 19.103 9.453 -15.292 1.00 96.19 81 MET A C 1
ATOM 600 O O . MET A 1 81 ? 19.349 8.278 -15.030 1.00 96.19 81 MET A O 1
ATOM 604 N N . ALA A 1 82 ? 17.868 9.957 -15.267 1.00 96.31 82 ALA A N 1
ATOM 605 C CA . ALA A 1 82 ? 16.700 9.170 -14.901 1.00 96.31 82 ALA A CA 1
ATOM 606 C C . ALA A 1 82 ? 16.406 8.094 -15.952 1.00 96.31 82 ALA A C 1
ATOM 608 O O . ALA A 1 82 ? 16.568 8.329 -17.153 1.00 96.31 82 ALA A O 1
ATOM 609 N N . ASN A 1 83 ? 15.935 6.939 -15.493 1.00 96.62 83 ASN A N 1
ATOM 610 C CA . ASN A 1 83 ? 15.404 5.894 -16.352 1.00 96.62 83 ASN A CA 1
ATOM 611 C C . ASN A 1 83 ? 13.951 6.227 -16.727 1.00 96.62 83 ASN A C 1
ATOM 613 O O . ASN A 1 83 ? 13.107 6.259 -15.835 1.00 96.62 83 ASN A O 1
ATOM 617 N N . PRO A 1 84 ? 13.625 6.480 -18.009 1.00 96.88 84 PRO A N 1
ATOM 618 C CA . PRO A 1 84 ? 12.261 6.824 -18.406 1.00 96.88 84 PRO A CA 1
ATOM 619 C C . PRO A 1 84 ? 11.346 5.595 -18.558 1.00 96.88 84 PRO A C 1
ATOM 621 O O . PRO A 1 84 ? 10.182 5.745 -18.929 1.00 96.88 84 PRO A O 1
ATOM 624 N N . SER A 1 85 ? 11.858 4.384 -18.314 1.00 97.06 85 SER A N 1
ATOM 625 C CA . SER A 1 85 ? 11.167 3.128 -18.618 1.00 97.06 85 SER A CA 1
ATOM 626 C C . SER A 1 85 ? 9.845 2.956 -17.869 1.00 97.06 85 SER A C 1
ATOM 628 O O . SER A 1 85 ? 8.870 2.543 -18.484 1.00 97.06 85 SER A O 1
ATOM 630 N N . GLY A 1 86 ? 9.769 3.306 -16.583 1.00 96.06 86 GLY A N 1
ATOM 631 C CA . GLY A 1 86 ? 8.545 3.154 -15.790 1.00 96.06 86 GLY A CA 1
ATOM 632 C C . GLY A 1 86 ? 7.387 3.986 -16.341 1.00 96.06 86 GLY A C 1
ATOM 633 O O . GLY A 1 86 ? 6.283 3.475 -16.529 1.00 96.06 86 GLY A O 1
ATOM 634 N N . LEU A 1 87 ? 7.658 5.243 -16.708 1.00 97.12 87 LEU A N 1
ATOM 635 C CA . LEU A 1 87 ? 6.660 6.114 -17.334 1.00 97.12 87 LEU A CA 1
ATOM 636 C C . LEU A 1 87 ? 6.296 5.642 -18.749 1.00 97.12 87 LEU A C 1
ATOM 638 O O . LEU A 1 87 ? 5.131 5.703 -19.139 1.00 97.12 87 LEU A O 1
ATOM 642 N N . LEU A 1 88 ? 7.271 5.140 -19.512 1.00 97.69 88 LEU A N 1
ATOM 643 C CA . LEU A 1 88 ? 7.022 4.549 -20.827 1.00 97.69 88 LEU A CA 1
ATOM 644 C C . LEU A 1 88 ? 6.118 3.312 -20.724 1.00 97.69 88 LEU A C 1
ATOM 646 O O . LEU A 1 88 ? 5.168 3.179 -21.491 1.00 97.69 88 LEU A O 1
ATOM 650 N N . ASN A 1 89 ? 6.373 2.437 -19.753 1.00 95.94 89 ASN A N 1
ATOM 651 C CA . ASN A 1 89 ? 5.572 1.245 -19.498 1.00 95.94 89 ASN A CA 1
ATOM 652 C C . ASN A 1 89 ? 4.145 1.612 -19.045 1.00 95.94 89 ASN A C 1
ATOM 654 O O . ASN A 1 89 ? 3.165 1.063 -19.544 1.00 95.94 89 ASN A O 1
ATOM 658 N N . ALA A 1 90 ? 3.998 2.635 -18.200 1.00 97.44 90 ALA A N 1
ATOM 659 C CA . ALA A 1 90 ? 2.690 3.188 -17.851 1.00 97.44 90 ALA A CA 1
ATOM 660 C C . ALA A 1 90 ? 1.938 3.746 -19.076 1.00 97.44 90 ALA A C 1
ATOM 662 O O . ALA A 1 90 ? 0.737 3.518 -19.236 1.00 97.44 90 ALA A O 1
ATOM 663 N N . ALA A 1 91 ? 2.637 4.416 -19.997 1.00 97.75 91 ALA A N 1
ATOM 664 C CA . ALA A 1 91 ? 2.046 4.856 -21.259 1.00 97.75 91 ALA A CA 1
ATOM 665 C C . ALA A 1 91 ? 1.616 3.669 -22.144 1.00 97.75 91 ALA A C 1
ATOM 667 O O . ALA A 1 91 ? 0.566 3.739 -22.781 1.00 97.75 91 ALA A O 1
ATOM 668 N N . VAL A 1 92 ? 2.357 2.555 -22.149 1.00 96.50 92 VAL A N 1
ATOM 669 C CA . VAL A 1 92 ? 1.927 1.308 -22.811 1.00 96.50 92 VAL A CA 1
ATOM 670 C C . VAL A 1 92 ? 0.622 0.792 -22.195 1.00 96.50 92 VAL A C 1
ATOM 672 O O . VAL A 1 92 ? -0.304 0.472 -22.941 1.00 96.50 92 VAL A O 1
ATOM 675 N N . HIS A 1 93 ? 0.496 0.777 -20.864 1.00 95.06 93 HIS A N 1
ATOM 676 C CA . HIS A 1 93 ? -0.756 0.395 -20.195 1.00 95.06 93 HIS A CA 1
ATOM 677 C C . HIS A 1 93 ? -1.923 1.307 -20.610 1.00 95.06 93 HIS A C 1
ATOM 679 O O . HIS A 1 93 ? -3.009 0.816 -20.917 1.00 95.06 93 HIS A O 1
ATOM 685 N N . MET A 1 94 ? -1.693 2.622 -20.695 1.00 96.06 94 MET A N 1
ATOM 686 C CA . MET A 1 94 ? -2.688 3.597 -21.160 1.00 96.06 94 MET A CA 1
ATOM 687 C C . MET A 1 94 ? -3.145 3.319 -22.597 1.00 96.06 94 MET A C 1
ATOM 689 O O . MET A 1 94 ? -4.339 3.381 -22.904 1.00 96.06 94 MET A O 1
ATOM 693 N N . LEU A 1 95 ? -2.208 3.008 -23.493 1.00 95.44 95 LEU A N 1
ATOM 694 C CA . LEU A 1 95 ? -2.513 2.670 -24.883 1.00 95.44 95 LEU A CA 1
ATOM 695 C C . LEU A 1 95 ? -3.343 1.385 -24.968 1.00 95.44 95 LEU A C 1
ATOM 697 O O . LEU A 1 95 ? -4.310 1.338 -25.722 1.00 95.44 95 LEU A O 1
ATOM 701 N N . ILE A 1 96 ? -3.030 0.368 -24.159 1.00 92.06 96 ILE A N 1
ATOM 702 C CA . ILE A 1 96 ? -3.843 -0.857 -24.074 1.00 92.06 96 ILE A CA 1
ATOM 703 C C . ILE A 1 96 ? -5.248 -0.529 -23.559 1.00 92.06 96 ILE A C 1
ATOM 705 O O . ILE A 1 96 ? -6.232 -0.942 -24.166 1.00 92.06 96 ILE A O 1
ATOM 709 N N . TYR A 1 97 ? -5.350 0.260 -22.487 1.00 90.31 97 TYR A N 1
ATOM 710 C CA . TYR A 1 97 ? -6.627 0.673 -21.895 1.00 90.31 97 TYR A CA 1
ATOM 711 C C . TYR A 1 97 ? -7.517 1.468 -22.868 1.00 90.31 97 TYR A C 1
ATOM 713 O O . TYR A 1 97 ? -8.744 1.406 -22.792 1.00 90.31 97 TYR A O 1
ATOM 721 N N . THR A 1 98 ? -6.907 2.201 -23.802 1.00 91.38 98 THR A N 1
ATOM 722 C CA . THR A 1 98 ? -7.596 2.985 -24.842 1.00 91.38 98 THR A CA 1
ATOM 723 C C . THR A 1 98 ? -7.742 2.240 -26.175 1.00 91.38 98 THR A C 1
ATOM 725 O O . THR A 1 98 ? -8.007 2.869 -27.199 1.00 91.38 98 THR A O 1
ATOM 728 N N . ASP A 1 99 ? -7.607 0.909 -26.167 1.00 90.31 99 ASP A N 1
ATOM 729 C CA . ASP A 1 99 ? -7.777 0.020 -27.327 1.00 90.31 99 ASP A CA 1
ATOM 730 C C . ASP A 1 99 ? -6.752 0.256 -28.465 1.00 90.31 99 ASP A C 1
ATOM 732 O O . ASP A 1 99 ? -6.942 -0.165 -29.607 1.00 90.31 99 ASP A O 1
ATOM 736 N N . GLN A 1 100 ? -5.606 0.875 -28.161 1.00 93.50 100 GLN A N 1
ATOM 737 C CA . GLN A 1 100 ? -4.492 1.140 -29.086 1.00 93.50 100 GLN A CA 1
ATOM 738 C C . GLN A 1 100 ? -3.393 0.070 -28.996 1.00 93.50 100 GLN A C 1
ATOM 740 O O . GLN A 1 100 ? -2.194 0.362 -28.970 1.00 93.50 100 GLN A O 1
ATOM 745 N N . VAL A 1 101 ? -3.805 -1.199 -28.975 1.00 91.44 101 VAL A N 1
ATOM 746 C CA . VAL A 1 101 ? -2.932 -2.367 -28.760 1.00 91.44 101 VAL A CA 1
ATOM 747 C C . VAL A 1 101 ? -1.766 -2.449 -29.751 1.00 91.44 101 VAL A C 1
ATOM 749 O O . VAL A 1 101 ? -0.648 -2.777 -29.357 1.00 91.44 101 VAL A O 1
ATOM 752 N N . GLY A 1 102 ? -1.989 -2.120 -31.027 1.00 92.88 102 GLY A N 1
ATOM 753 C CA . GLY A 1 102 ? -0.923 -2.136 -32.036 1.00 92.88 102 GLY A CA 1
ATOM 754 C C . GLY A 1 102 ? 0.207 -1.152 -31.715 1.00 92.88 102 GLY A C 1
ATOM 755 O O . GLY A 1 102 ? 1.380 -1.519 -31.766 1.00 92.88 102 GLY A O 1
ATOM 756 N N . THR A 1 103 ? -0.148 0.074 -31.319 1.00 95.69 103 THR A N 1
ATOM 757 C CA . THR A 1 103 ? 0.809 1.110 -30.900 1.00 95.69 103 THR A CA 1
ATOM 758 C C . THR A 1 103 ? 1.503 0.721 -29.599 1.00 95.69 103 THR A C 1
ATOM 760 O O . THR A 1 103 ? 2.720 0.855 -29.491 1.00 95.69 103 THR A O 1
ATOM 763 N N . ALA A 1 104 ? 0.747 0.188 -28.634 1.00 95.56 104 ALA A N 1
ATOM 764 C CA . ALA A 1 104 ? 1.284 -0.301 -27.369 1.00 95.56 104 ALA A CA 1
ATOM 765 C C . ALA A 1 104 ? 2.366 -1.368 -27.598 1.00 95.56 104 ALA A C 1
ATOM 767 O O . ALA A 1 104 ? 3.477 -1.244 -27.086 1.00 95.56 104 ALA A O 1
ATOM 768 N N . LYS A 1 105 ? 2.072 -2.370 -28.439 1.00 94.38 105 LYS A N 1
ATOM 769 C CA . LYS A 1 105 ? 3.018 -3.434 -28.787 1.00 94.38 105 LYS A CA 1
ATOM 770 C C . LYS A 1 105 ? 4.244 -2.903 -29.526 1.00 94.38 105 LYS A C 1
ATOM 772 O O . LYS A 1 105 ? 5.352 -3.307 -29.199 1.00 94.38 105 LYS A O 1
ATOM 777 N N . LEU A 1 106 ? 4.066 -1.981 -30.475 1.00 95.81 106 LEU A N 1
ATOM 778 C CA . LEU A 1 106 ? 5.179 -1.361 -31.202 1.00 95.81 106 LEU A CA 1
ATOM 779 C C . LEU A 1 106 ? 6.180 -0.687 -30.249 1.00 95.81 106 LEU A C 1
ATOM 781 O O . LEU A 1 106 ? 7.387 -0.872 -30.399 1.00 95.81 106 LEU A O 1
ATOM 785 N N . ILE A 1 107 ? 5.677 0.083 -29.281 1.00 97.00 107 ILE A N 1
ATOM 786 C CA . ILE A 1 107 ? 6.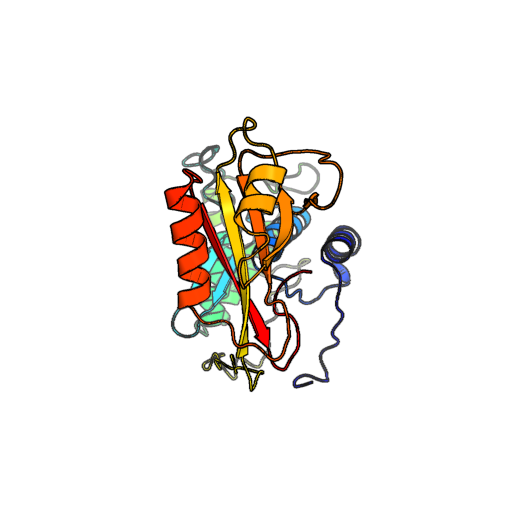502 0.802 -28.302 1.00 97.00 107 ILE A CA 1
ATOM 787 C C . ILE A 1 107 ? 7.150 -0.173 -27.316 1.00 97.00 107 ILE A C 1
ATOM 789 O O . ILE A 1 107 ? 8.345 -0.065 -27.044 1.00 97.00 107 ILE A O 1
ATOM 793 N N . TYR A 1 108 ? 6.382 -1.131 -26.797 1.00 96.69 108 TYR A N 1
ATOM 794 C CA . TYR A 1 108 ? 6.874 -2.092 -25.814 1.00 96.69 108 TYR A CA 1
ATOM 795 C C . TYR A 1 108 ? 7.954 -3.013 -26.394 1.00 96.69 108 TYR A C 1
ATOM 797 O O . TYR A 1 108 ? 8.999 -3.196 -25.775 1.00 96.69 108 TYR A O 1
ATOM 805 N N . ASP A 1 109 ? 7.752 -3.536 -27.608 1.00 95.94 109 ASP A N 1
ATOM 806 C CA . ASP A 1 109 ? 8.739 -4.383 -28.285 1.00 95.94 109 ASP A CA 1
ATOM 807 C C . ASP A 1 109 ? 10.041 -3.598 -28.558 1.00 95.94 109 ASP A C 1
ATOM 809 O O . ASP A 1 109 ? 11.135 -4.124 -28.351 1.00 95.94 109 ASP A O 1
ATOM 813 N N . ALA A 1 110 ? 9.944 -2.321 -28.950 1.00 97.38 110 ALA A N 1
ATOM 814 C CA . ALA A 1 110 ? 11.107 -1.453 -29.144 1.00 97.38 110 ALA A CA 1
ATOM 815 C C . ALA A 1 110 ? 11.859 -1.180 -27.832 1.00 97.38 110 ALA A C 1
ATOM 817 O O . ALA A 1 110 ? 13.089 -1.233 -27.797 1.00 97.38 110 ALA A O 1
ATOM 818 N N . TRP A 1 111 ? 11.127 -0.934 -26.744 1.00 97.75 111 TRP A N 1
ATOM 819 C CA . TRP A 1 111 ? 11.698 -0.751 -25.412 1.00 97.75 111 TRP A CA 1
ATOM 820 C C . TRP A 1 111 ? 12.447 -1.998 -24.933 1.00 97.75 111 TRP A C 1
ATOM 822 O O . TRP A 1 111 ? 13.623 -1.900 -24.573 1.00 97.75 111 TRP A O 1
ATOM 832 N N . LEU A 1 112 ? 11.819 -3.177 -25.004 1.00 96.69 112 LEU A N 1
ATOM 833 C CA . LEU A 1 112 ? 12.476 -4.440 -24.658 1.00 96.69 112 LEU A CA 1
ATOM 834 C C . LEU A 1 112 ? 13.694 -4.704 -25.538 1.00 96.69 112 LEU A C 1
ATOM 836 O O . LEU A 1 112 ? 14.734 -5.137 -25.041 1.00 96.69 112 LEU A O 1
ATOM 840 N N . ARG A 1 113 ? 13.600 -4.400 -26.836 1.00 97.19 113 ARG A N 1
ATOM 841 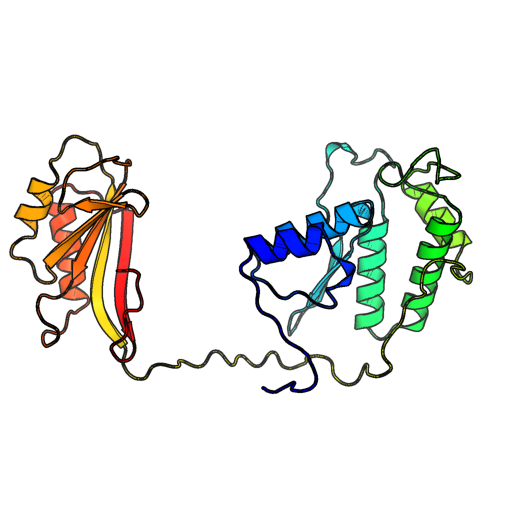C CA . ARG A 1 113 ? 14.731 -4.539 -27.749 1.00 97.19 113 ARG A CA 1
ATOM 842 C C . ARG A 1 113 ? 15.912 -3.650 -27.345 1.00 97.19 113 ARG A C 1
ATOM 844 O O . ARG A 1 113 ? 17.046 -4.120 -27.363 1.00 97.19 113 ARG A O 1
ATOM 851 N N . THR A 1 114 ? 15.672 -2.406 -26.935 1.00 97.81 114 THR A N 1
ATOM 852 C CA . THR A 1 114 ? 16.730 -1.506 -26.436 1.00 97.81 114 THR A CA 1
ATOM 853 C C . THR A 1 114 ? 17.422 -2.063 -25.191 1.00 97.81 114 THR A C 1
ATOM 855 O O . THR A 1 114 ? 18.653 -2.008 -25.098 1.00 97.81 114 THR A O 1
ATOM 858 N N . LEU A 1 115 ? 16.657 -2.656 -24.268 1.00 96.44 115 LEU A N 1
ATOM 859 C CA . LEU A 1 115 ? 17.214 -3.340 -23.098 1.00 96.44 115 LEU A CA 1
ATOM 860 C C . LEU A 1 115 ? 18.058 -4.564 -23.511 1.00 96.44 115 LEU A C 1
ATOM 862 O O . LEU A 1 115 ? 19.184 -4.726 -23.047 1.00 96.44 115 LEU A O 1
ATOM 866 N N . GLU A 1 116 ? 17.582 -5.394 -24.442 1.00 96.00 116 GLU A N 1
ATOM 867 C CA . GLU A 1 116 ? 18.355 -6.535 -24.968 1.00 96.00 116 GLU A CA 1
ATOM 868 C C . GLU A 1 116 ? 19.638 -6.137 -25.696 1.00 96.00 116 GLU A C 1
ATOM 870 O O . GLU A 1 116 ? 20.661 -6.825 -25.602 1.00 96.00 116 GLU A O 1
ATOM 875 N N . ASP A 1 117 ? 19.606 -5.022 -26.425 1.00 96.75 117 ASP A N 1
ATOM 876 C CA . ASP A 1 117 ? 20.786 -4.493 -27.097 1.00 96.75 117 ASP A CA 1
ATOM 877 C C . ASP A 1 117 ? 21.858 -4.057 -26.076 1.00 96.75 117 ASP A C 1
ATOM 879 O O . ASP A 1 117 ? 23.025 -3.911 -26.453 1.00 96.75 117 ASP A O 1
ATOM 883 N N . GLY A 1 118 ? 21.508 -3.965 -24.786 1.00 96.94 118 GLY A N 1
ATOM 884 C CA . GLY A 1 118 ? 22.397 -3.659 -23.669 1.00 96.94 118 GLY A CA 1
ATOM 885 C C . GLY A 1 118 ? 22.612 -2.161 -23.474 1.00 96.94 118 GLY A C 1
ATOM 886 O O . GLY A 1 118 ? 23.635 -1.769 -22.902 1.00 96.94 118 GLY A O 1
ATOM 887 N N . ILE A 1 119 ? 21.693 -1.340 -23.986 1.00 98.25 119 ILE A N 1
ATOM 888 C CA . ILE A 1 119 ? 21.686 0.114 -23.840 1.00 98.25 119 ILE A CA 1
ATOM 889 C C . ILE A 1 119 ? 20.905 0.425 -22.568 1.00 98.25 119 ILE A C 1
ATOM 891 O O . ILE A 1 119 ? 19.686 0.294 -22.538 1.00 98.25 119 ILE A O 1
ATOM 895 N N . HIS A 1 120 ? 21.600 0.805 -21.499 1.00 98.00 120 HIS A N 1
ATOM 896 C CA . HIS A 1 120 ? 20.999 0.944 -20.174 1.00 98.00 120 HIS A CA 1
ATOM 897 C C . HIS A 1 120 ? 21.288 2.305 -19.548 1.00 98.00 120 HIS A C 1
ATOM 899 O O . HIS A 1 120 ? 22.387 2.853 -19.672 1.00 98.00 120 HIS A O 1
ATOM 905 N N . THR A 1 121 ? 20.315 2.823 -18.806 1.00 97.44 121 THR A N 1
ATOM 906 C CA . THR A 1 121 ? 20.506 3.956 -17.898 1.00 97.44 121 THR A CA 1
ATOM 907 C C . THR A 1 121 ? 21.291 3.543 -16.652 1.00 97.44 121 THR A C 1
ATOM 909 O O . THR A 1 121 ? 21.596 2.368 -16.429 1.00 97.44 121 THR A O 1
ATOM 912 N N . ALA A 1 122 ? 21.701 4.527 -15.851 1.00 95.44 122 ALA A N 1
ATOM 913 C CA . ALA A 1 122 ? 22.674 4.330 -14.777 1.00 95.44 122 ALA A CA 1
ATOM 914 C C . ALA A 1 122 ? 22.259 3.313 -13.700 1.00 95.44 122 ALA A C 1
ATOM 916 O O . ALA A 1 122 ? 23.130 2.648 -13.148 1.00 95.44 122 ALA A O 1
ATOM 917 N N . ASP A 1 123 ? 20.965 3.207 -13.425 1.00 94.19 123 ASP A N 1
ATOM 918 C CA . ASP A 1 123 ? 20.329 2.286 -12.480 1.00 94.19 123 ASP A CA 1
ATOM 919 C C . ASP A 1 123 ? 20.371 0.819 -12.938 1.00 94.19 123 ASP A C 1
ATOM 921 O O . ASP A 1 123 ? 20.538 -0.082 -12.119 1.00 94.19 123 ASP A O 1
ATOM 925 N N . LEU A 1 124 ? 20.276 0.572 -14.247 1.00 94.88 124 LEU A N 1
ATOM 926 C CA . LEU A 1 124 ? 20.307 -0.775 -14.830 1.00 94.88 124 LEU A CA 1
ATOM 927 C C . LEU A 1 124 ? 21.694 -1.200 -15.312 1.00 94.88 124 LEU A C 1
ATOM 929 O O . LEU A 1 124 ? 21.956 -2.396 -15.477 1.00 94.88 124 LEU A O 1
ATOM 933 N N . TYR A 1 125 ? 22.589 -0.240 -15.547 1.00 96.06 125 TYR A N 1
ATOM 934 C CA . TYR A 1 125 ? 23.908 -0.513 -16.095 1.00 96.06 125 TYR A CA 1
ATOM 935 C C . TYR A 1 125 ? 24.736 -1.417 -15.172 1.00 96.06 125 TYR A C 1
ATOM 937 O O . TYR A 1 125 ? 25.051 -1.090 -14.028 1.00 96.06 125 TYR A O 1
ATOM 945 N N . LYS A 1 126 ? 25.173 -2.545 -15.725 1.00 94.25 126 LYS A N 1
ATOM 946 C CA . LYS A 1 126 ? 26.108 -3.491 -15.109 1.00 94.25 126 LYS A CA 1
ATOM 947 C C . LYS A 1 126 ? 27.193 -3.820 -16.122 1.00 94.25 126 LYS A C 1
ATOM 949 O O . LYS A 1 126 ? 26.883 -4.399 -17.159 1.00 94.25 126 LYS A O 1
ATOM 954 N N . GLU A 1 127 ? 28.450 -3.525 -15.799 1.00 93.38 127 GLU A N 1
ATOM 955 C CA . GLU A 1 127 ? 29.612 -3.661 -16.699 1.00 93.38 127 GLU A CA 1
ATOM 956 C C . GLU A 1 127 ? 29.703 -5.031 -17.394 1.00 93.38 127 GLU A C 1
ATOM 958 O O . GLU A 1 127 ? 30.019 -5.118 -18.572 1.00 93.38 127 GLU A O 1
ATOM 963 N N . LYS A 1 128 ? 29.345 -6.113 -16.692 1.00 93.88 128 LYS A N 1
ATOM 964 C CA . LYS A 1 128 ? 29.395 -7.480 -17.239 1.00 93.88 128 LYS A CA 1
ATOM 965 C C . LYS A 1 128 ? 28.245 -7.843 -18.188 1.00 93.88 128 LYS A C 1
ATOM 967 O O . LYS A 1 128 ? 28.319 -8.885 -18.829 1.00 93.88 128 LYS A O 1
ATOM 972 N N . ARG A 1 129 ? 27.150 -7.075 -18.208 1.00 89.25 129 ARG A N 1
ATOM 973 C CA . ARG A 1 129 ? 25.911 -7.407 -18.950 1.00 89.25 129 ARG A CA 1
ATOM 974 C C . ARG A 1 129 ? 25.443 -6.306 -19.900 1.00 89.25 129 ARG A C 1
ATOM 976 O O . ARG A 1 129 ? 24.666 -6.581 -20.801 1.00 89.25 129 ARG A O 1
ATOM 983 N N . SER A 1 130 ? 25.871 -5.070 -19.676 1.00 96.38 130 SER A N 1
ATOM 984 C CA . SER A 1 130 ? 25.461 -3.902 -20.457 1.00 96.38 130 SER A CA 1
ATOM 985 C C . SER A 1 130 ? 26.523 -3.584 -21.495 1.00 96.38 130 SER A C 1
ATOM 987 O O . SER A 1 130 ? 27.712 -3.716 -21.214 1.00 96.38 130 SER A O 1
ATOM 989 N N . LYS A 1 131 ? 26.103 -3.138 -22.676 1.00 97.25 131 LYS A N 1
ATOM 990 C CA . LYS A 1 131 ? 27.017 -2.692 -23.734 1.00 97.25 131 LYS A CA 1
ATOM 991 C C . LYS A 1 131 ? 27.287 -1.197 -23.653 1.00 97.25 131 LYS A C 1
ATOM 993 O O . LYS A 1 131 ? 28.393 -0.763 -23.956 1.00 97.25 131 LYS A O 1
ATOM 998 N N . GLN A 1 132 ? 26.294 -0.416 -23.233 1.00 97.38 132 GLN A N 1
ATOM 999 C CA . GLN A 1 132 ? 26.391 1.036 -23.200 1.00 97.38 132 GLN A CA 1
ATOM 1000 C C . GLN A 1 132 ? 25.629 1.609 -22.007 1.00 97.38 132 GLN A C 1
ATOM 1002 O O . GLN A 1 132 ? 24.494 1.219 -21.734 1.00 97.38 132 GLN A O 1
ATOM 1007 N N . LYS A 1 133 ? 26.259 2.563 -21.314 1.00 98.12 133 LYS A N 1
ATOM 1008 C CA . LYS A 1 133 ? 25.599 3.419 -20.327 1.00 98.12 133 LYS A CA 1
ATOM 1009 C C . LYS A 1 133 ? 25.144 4.704 -21.011 1.00 98.12 133 LYS A C 1
ATOM 1011 O O . LYS A 1 133 ? 25.976 5.392 -21.600 1.00 98.12 133 LYS A O 1
ATOM 1016 N N . VAL A 1 134 ? 23.862 5.034 -20.913 1.00 98.44 134 VAL A N 1
ATOM 1017 C CA . VAL A 1 134 ? 23.261 6.224 -21.537 1.00 98.44 134 VAL A CA 1
ATOM 1018 C C . VAL A 1 134 ? 22.515 7.092 -20.525 1.00 98.44 134 VAL A C 1
ATOM 1020 O O . VAL A 1 134 ? 22.204 6.647 -19.417 1.00 98.44 134 VAL A O 1
ATOM 1023 N N . GLY A 1 135 ? 22.263 8.346 -20.902 1.00 98.31 135 GLY A N 1
ATOM 1024 C CA . GLY A 1 135 ? 21.352 9.233 -20.190 1.00 98.31 135 GLY A CA 1
ATOM 1025 C C . GLY A 1 135 ? 19.896 9.038 -20.618 1.00 98.31 135 GLY A C 1
ATOM 1026 O O . GLY A 1 135 ? 19.580 8.192 -21.456 1.00 98.31 135 GLY A O 1
ATOM 1027 N N . THR A 1 136 ? 18.994 9.823 -20.028 1.00 98.31 136 THR A N 1
ATOM 1028 C CA . THR A 1 136 ? 17.544 9.749 -20.281 1.00 98.31 136 THR A CA 1
ATOM 1029 C C . THR A 1 136 ? 17.198 9.981 -21.754 1.00 98.31 136 THR A C 1
ATOM 1031 O O . THR A 1 136 ? 16.411 9.232 -22.329 1.00 98.31 136 THR A O 1
ATOM 1034 N N . LYS A 1 137 ? 17.780 11.019 -22.367 1.00 98.31 137 LYS A N 1
ATOM 1035 C CA . LYS A 1 137 ? 17.514 11.412 -23.759 1.00 98.31 137 LYS A CA 1
ATOM 1036 C C . LYS A 1 137 ? 18.015 10.361 -24.739 1.00 98.31 137 LYS A C 1
ATOM 1038 O O . LYS A 1 137 ? 17.264 9.926 -25.600 1.00 98.31 137 LYS A O 1
ATOM 1043 N N . GLU A 1 138 ? 19.249 9.914 -24.553 1.00 98.69 138 GLU A N 1
ATOM 1044 C CA . GLU A 1 138 ? 19.899 8.955 -25.441 1.00 98.69 138 GLU A CA 1
ATOM 1045 C C . GLU A 1 138 ? 19.240 7.569 -25.330 1.00 98.69 138 GLU A C 1
ATOM 1047 O O . GLU A 1 138 ? 19.138 6.848 -26.320 1.00 98.69 138 GLU A O 1
ATOM 1052 N N . PHE A 1 139 ? 18.728 7.202 -24.147 1.00 98.69 139 PHE A N 1
ATOM 1053 C CA . PHE A 1 139 ? 17.898 6.004 -24.001 1.00 98.69 139 PHE A CA 1
ATOM 1054 C C . PHE A 1 139 ? 16.590 6.123 -24.796 1.00 98.69 139 PHE A C 1
ATOM 1056 O O . PHE A 1 139 ? 16.215 5.186 -25.497 1.00 98.69 139 PHE A O 1
ATOM 1063 N N . ALA A 1 140 ? 15.907 7.271 -24.726 1.00 98.31 140 ALA A N 1
ATOM 1064 C CA . ALA A 1 140 ? 14.679 7.500 -25.488 1.00 98.31 140 ALA A CA 1
ATOM 1065 C C . ALA A 1 140 ? 14.925 7.471 -27.007 1.00 98.31 140 ALA A C 1
ATOM 1067 O O . ALA A 1 140 ? 14.153 6.846 -27.733 1.00 98.31 140 ALA A O 1
ATOM 1068 N N . GLU A 1 141 ? 16.015 8.076 -27.483 1.00 98.62 141 GLU A N 1
ATOM 1069 C CA . GLU A 1 141 ? 16.441 8.007 -28.888 1.00 98.62 141 GLU A CA 1
ATOM 1070 C C . GLU A 1 141 ? 16.678 6.558 -29.331 1.00 98.62 141 GLU A C 1
ATOM 1072 O O . GLU A 1 141 ? 16.141 6.133 -30.351 1.00 98.62 141 GLU A O 1
ATOM 1077 N N . ALA A 1 142 ? 17.369 5.755 -28.517 1.00 98.69 142 ALA A N 1
ATOM 1078 C CA . ALA A 1 142 ? 17.592 4.343 -28.821 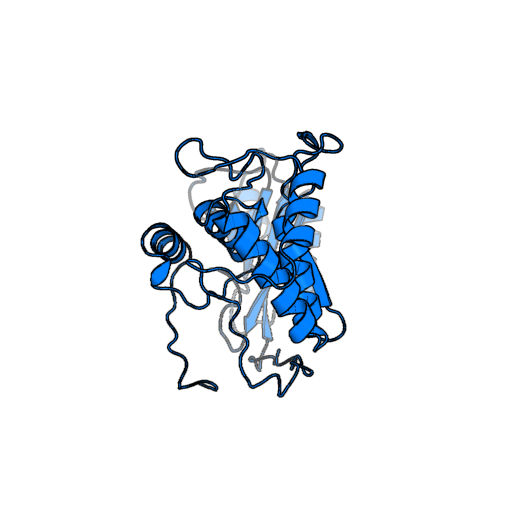1.00 98.69 142 ALA A CA 1
ATOM 1079 C C . ALA A 1 142 ? 16.284 3.534 -28.909 1.00 98.69 142 ALA A C 1
ATOM 1081 O O . ALA A 1 142 ? 16.155 2.659 -29.765 1.00 98.69 142 ALA A O 1
ATOM 1082 N N . VAL A 1 143 ? 15.293 3.821 -28.053 1.00 98.44 143 VAL A N 1
ATOM 1083 C CA . VAL A 1 143 ? 13.949 3.220 -28.161 1.00 98.44 143 VAL A CA 1
ATOM 1084 C C . VAL A 1 143 ? 13.264 3.630 -29.467 1.00 98.44 143 VAL A C 1
ATOM 1086 O O . VAL A 1 143 ? 12.695 2.773 -30.140 1.00 98.44 143 VAL A O 1
ATOM 1089 N N . ILE A 1 144 ? 13.349 4.903 -29.862 1.00 98.56 144 ILE A N 1
ATOM 1090 C CA . ILE A 1 144 ? 12.779 5.399 -31.126 1.00 98.56 144 ILE A CA 1
ATOM 1091 C C . ILE A 1 144 ? 13.427 4.697 -32.329 1.00 98.56 144 ILE A C 1
ATOM 1093 O O . ILE A 1 144 ? 12.716 4.202 -33.205 1.00 98.56 144 ILE A O 1
ATOM 1097 N N . ASP A 1 145 ? 14.752 4.562 -32.341 1.00 98.56 145 ASP A N 1
ATOM 1098 C CA . ASP A 1 145 ? 15.509 3.878 -33.402 1.00 98.56 145 ASP A CA 1
ATOM 1099 C C . ASP A 1 145 ? 15.228 2.366 -33.478 1.00 98.56 145 ASP A C 1
ATOM 1101 O O . ASP A 1 145 ? 15.535 1.697 -34.477 1.00 98.56 145 ASP A O 1
ATOM 1105 N N . ASN A 1 146 ? 14.659 1.805 -32.411 1.00 98.31 146 ASN A N 1
ATOM 1106 C CA . ASN A 1 146 ? 14.255 0.409 -32.312 1.00 98.31 146 ASN A CA 1
ATOM 1107 C C . ASN A 1 146 ? 12.770 0.174 -32.623 1.00 98.31 146 ASN A C 1
ATOM 1109 O O . ASN A 1 146 ? 12.347 -0.985 -32.645 1.00 98.31 146 ASN A O 1
ATOM 1113 N N . LEU A 1 147 ? 11.987 1.210 -32.943 1.00 97.62 147 LEU A N 1
ATOM 1114 C CA . LEU A 1 147 ? 10.606 1.035 -33.400 1.00 97.62 147 LEU A CA 1
ATOM 1115 C C . LEU A 1 147 ? 10.540 0.104 -34.621 1.00 97.62 147 LEU A C 1
ATOM 1117 O O . LEU A 1 147 ? 11.273 0.250 -35.598 1.00 97.62 147 LEU A O 1
ATOM 1121 N N . GLY A 1 148 ? 9.648 -0.886 -34.551 1.00 94.88 148 GLY A N 1
ATOM 1122 C CA . GLY A 1 148 ? 9.473 -1.922 -35.576 1.00 94.88 148 GLY A CA 1
ATOM 1123 C C . GLY A 1 148 ? 10.413 -3.123 -35.434 1.00 94.88 148 GLY A C 1
ATOM 1124 O O . GLY A 1 148 ? 10.227 -4.125 -36.128 1.00 94.88 148 GLY A O 1
ATOM 1125 N N . LYS A 1 149 ? 11.389 -3.068 -34.521 1.00 95.94 149 LYS A N 1
ATOM 1126 C CA . LYS A 1 149 ? 12.198 -4.227 -34.128 1.00 95.94 149 LYS A CA 1
ATOM 1127 C C . LYS A 1 149 ? 11.526 -4.948 -32.962 1.00 95.94 149 LYS A C 1
ATOM 1129 O O . LYS A 1 149 ? 10.758 -4.359 -32.210 1.00 95.94 149 LYS A O 1
ATOM 1134 N N . LYS A 1 150 ? 11.827 -6.239 -32.823 1.00 93.62 150 LYS A N 1
ATOM 1135 C CA . LYS A 1 150 ? 11.313 -7.089 -31.745 1.00 93.62 150 LYS A CA 1
ATOM 1136 C C . LYS A 1 150 ? 12.445 -7.585 -30.845 1.00 93.62 150 LYS A C 1
ATOM 1138 O O . LYS A 1 150 ? 13.566 -7.749 -31.356 1.00 93.62 150 LYS A O 1
ATOM 1143 N N . PRO A 1 151 ? 12.163 -7.839 -29.554 1.00 94.06 151 PRO A N 1
ATOM 1144 C CA . PRO A 1 151 ? 13.070 -8.591 -28.704 1.00 94.06 151 PRO A CA 1
ATOM 1145 C C . PRO A 1 151 ? 13.235 -10.023 -29.235 1.00 94.06 151 PRO A C 1
ATOM 1147 O O . PRO A 1 151 ? 12.398 -10.540 -29.978 1.00 94.06 151 PRO A O 1
ATOM 1150 N N . THR A 1 152 ? 14.355 -10.643 -28.892 1.00 92.75 152 THR A N 1
ATOM 1151 C CA . THR A 1 152 ? 14.776 -11.978 -29.342 1.00 92.75 152 THR A CA 1
ATOM 1152 C C . THR A 1 152 ? 14.907 -12.980 -28.198 1.00 92.75 152 THR A C 1
ATOM 1154 O O . THR A 1 152 ? 14.856 -14.183 -28.437 1.00 92.75 152 THR A O 1
ATOM 1157 N N . THR A 1 153 ? 15.091 -12.493 -26.973 1.00 92.06 153 THR A N 1
ATOM 1158 C CA . THR A 1 153 ? 15.376 -13.266 -25.759 1.00 92.06 153 THR A CA 1
ATOM 1159 C C . THR A 1 153 ? 14.326 -13.018 -24.674 1.00 92.06 153 THR A C 1
ATOM 1161 O O . THR A 1 153 ? 13.841 -13.964 -24.061 1.00 92.06 153 THR A O 1
ATOM 1164 N N . LEU A 1 154 ? 13.978 -11.755 -24.425 1.00 90.38 154 LEU A N 1
ATOM 1165 C CA . LEU A 1 154 ? 12.897 -11.323 -23.554 1.00 90.38 154 LEU A CA 1
ATOM 1166 C C . LEU A 1 154 ? 11.555 -11.650 -24.207 1.00 90.38 154 LEU A C 1
ATOM 1168 O O . LEU A 1 154 ? 11.366 -11.472 -25.412 1.00 90.38 154 LEU A O 1
ATOM 1172 N N . SER A 1 155 ? 10.619 -12.114 -23.385 1.00 85.56 155 SER A N 1
ATOM 1173 C CA . SER A 1 155 ? 9.262 -12.419 -23.822 1.00 85.56 155 SER A CA 1
ATOM 1174 C C . SER A 1 155 ? 8.578 -11.172 -24.370 1.00 85.56 155 SER A C 1
ATOM 1176 O O . SER A 1 155 ? 8.624 -10.104 -23.759 1.00 85.56 155 SER A O 1
ATOM 1178 N N . GLU A 1 156 ? 7.924 -11.316 -25.519 1.00 79.00 156 GLU A N 1
ATOM 1179 C CA . GLU A 1 156 ? 7.134 -10.234 -26.095 1.00 79.00 156 GLU A CA 1
ATOM 1180 C C . GLU A 1 156 ? 5.891 -9.923 -25.253 1.00 79.00 156 GLU A C 1
ATOM 1182 O O . GLU A 1 156 ? 5.433 -10.738 -24.449 1.00 79.00 156 GLU A O 1
ATOM 1187 N N . LEU A 1 157 ? 5.305 -8.747 -25.486 1.00 81.25 157 LEU A N 1
ATOM 1188 C CA . LEU A 1 157 ? 4.032 -8.383 -24.875 1.00 81.25 157 LEU A CA 1
ATOM 1189 C C . LEU A 1 157 ? 2.920 -9.339 -25.332 1.00 81.25 157 LEU A C 1
ATOM 1191 O O . LEU A 1 157 ? 2.555 -9.349 -26.513 1.00 81.25 157 LEU A O 1
ATOM 1195 N N . ILE A 1 158 ? 2.358 -10.094 -24.387 1.00 78.12 158 ILE A N 1
ATOM 1196 C CA . ILE A 1 158 ? 1.187 -10.950 -24.596 1.00 78.12 158 ILE A CA 1
ATOM 1197 C C . ILE A 1 158 ? -0.054 -10.165 -24.169 1.00 78.12 158 ILE A C 1
ATOM 1199 O O . ILE A 1 158 ? -0.201 -9.811 -23.003 1.00 78.12 158 ILE A O 1
ATOM 1203 N N . ILE A 1 159 ? -0.964 -9.910 -25.110 1.00 73.25 159 ILE A N 1
ATOM 1204 C CA . ILE A 1 159 ? -2.264 -9.290 -24.827 1.00 73.25 159 ILE A CA 1
ATOM 1205 C C . ILE A 1 159 ? -3.345 -10.331 -25.097 1.00 73.25 159 ILE A C 1
ATOM 1207 O O . ILE A 1 159 ? -3.415 -10.896 -26.190 1.00 73.25 159 ILE A O 1
ATOM 1211 N N . GLY A 1 160 ? -4.174 -10.601 -24.087 1.00 67.88 160 GLY A N 1
ATOM 1212 C CA . GLY A 1 160 ? -5.300 -11.522 -24.206 1.00 67.88 160 GLY A CA 1
ATOM 1213 C C . GLY A 1 160 ? -6.293 -11.069 -25.281 1.00 67.88 160 GLY A C 1
ATOM 1214 O O . GLY A 1 160 ? -6.544 -9.879 -25.456 1.00 67.88 160 GLY A O 1
ATOM 1215 N N . SER A 1 161 ? -6.891 -12.024 -25.994 1.00 56.91 161 SER A N 1
ATOM 1216 C CA . SER A 1 161 ? -7.865 -11.769 -27.067 1.00 56.91 161 SER A CA 1
ATOM 1217 C C . SER A 1 161 ? -9.192 -11.172 -26.575 1.00 56.91 161 SER A C 1
ATOM 1219 O O . SER A 1 161 ? -9.992 -10.695 -27.380 1.00 56.91 161 SER A O 1
ATOM 1221 N N . SER A 1 162 ? -9.434 -11.165 -25.262 1.00 54.56 162 SER A N 1
ATOM 1222 C CA . SER A 1 162 ? -10.629 -10.608 -24.637 1.00 54.56 162 SER A CA 1
ATOM 1223 C C . SER A 1 162 ? -10.376 -9.208 -24.062 1.00 54.56 162 SER A C 1
ATOM 1225 O O . SER A 1 162 ? -10.272 -9.029 -22.854 1.00 54.56 162 SER A O 1
ATOM 1227 N N . LEU A 1 163 ? -10.410 -8.182 -24.916 1.00 54.09 163 LEU A N 1
ATOM 1228 C CA . LEU A 1 163 ? -10.744 -6.805 -24.490 1.00 54.09 163 LEU A CA 1
ATOM 1229 C C . LEU A 1 163 ? -12.241 -6.662 -24.123 1.00 54.09 163 LEU A C 1
ATOM 1231 O O . LEU A 1 163 ? -12.743 -5.576 -23.839 1.00 54.09 163 LEU A O 1
ATOM 1235 N N . GLY A 1 164 ? -12.979 -7.777 -24.156 1.00 49.94 164 GLY A N 1
ATOM 1236 C CA . GLY A 1 164 ? -14.424 -7.882 -24.006 1.00 49.94 164 GLY A CA 1
ATOM 1237 C C . GLY A 1 164 ? -14.903 -7.732 -22.570 1.00 49.94 164 GLY A C 1
ATOM 1238 O O . GLY A 1 164 ? -15.386 -8.692 -21.993 1.00 49.94 164 GLY A O 1
ATOM 1239 N N . SER A 1 165 ? -14.768 -6.516 -22.053 1.00 54.00 165 SER A N 1
ATOM 1240 C CA . SER A 1 165 ? -15.596 -5.818 -21.065 1.00 54.00 165 SER A CA 1
ATOM 1241 C C . SER A 1 165 ? -14.656 -5.014 -20.181 1.00 54.00 165 SER A C 1
ATOM 1243 O O . SER A 1 165 ? -14.055 -5.546 -19.249 1.00 54.00 165 SER A O 1
ATOM 1245 N N . ARG A 1 166 ? -14.540 -3.709 -20.451 1.00 58.88 166 ARG A N 1
ATOM 1246 C CA . ARG A 1 166 ? -14.064 -2.778 -19.423 1.00 58.88 166 ARG A CA 1
ATOM 1247 C C . ARG A 1 166 ? -14.877 -3.049 -18.158 1.00 58.88 166 ARG A C 1
ATOM 1249 O O . ARG A 1 166 ? -16.083 -3.305 -18.260 1.00 58.88 166 ARG A O 1
ATOM 1256 N N . VAL A 1 167 ? -14.234 -3.005 -16.992 1.00 55.38 167 VAL A N 1
ATOM 1257 C CA . VAL A 1 167 ? -14.915 -3.050 -15.690 1.00 55.38 167 VAL A CA 1
ATOM 1258 C C . VAL A 1 167 ? -15.734 -1.759 -15.561 1.00 55.38 167 VAL A C 1
ATOM 1260 O O . VAL A 1 167 ? -15.368 -0.819 -14.877 1.00 55.38 167 VAL A O 1
ATOM 1263 N N . ASN A 1 168 ? -16.839 -1.678 -16.301 1.00 51.31 168 ASN A N 1
ATOM 1264 C CA . ASN A 1 168 ? -17.710 -0.506 -16.406 1.00 51.31 168 ASN A CA 1
ATOM 1265 C C . ASN A 1 168 ? -18.692 -0.428 -15.232 1.00 51.31 168 ASN A C 1
ATOM 1267 O O . ASN A 1 168 ? -19.567 0.433 -15.197 1.00 51.31 168 ASN A O 1
ATOM 1271 N N . LYS A 1 169 ? -18.595 -1.372 -14.297 1.00 54.81 169 LYS A N 1
ATOM 1272 C CA . LYS A 1 169 ? -19.380 -1.414 -13.075 1.00 54.81 169 LYS A CA 1
ATOM 1273 C C . LYS A 1 169 ? -18.457 -1.836 -11.947 1.00 54.81 169 LYS A C 1
ATOM 1275 O O . LYS A 1 169 ? -18.288 -3.023 -11.694 1.00 54.81 169 LYS A O 1
ATOM 1280 N N . THR A 1 170 ? -17.878 -0.862 -11.254 1.00 56.72 170 THR A N 1
ATOM 1281 C CA . THR A 1 170 ? -17.600 -1.049 -9.830 1.00 56.72 170 THR A CA 1
ATOM 1282 C C . THR A 1 170 ? -18.953 -1.248 -9.170 1.00 56.72 170 THR A C 1
ATOM 1284 O O . THR A 1 170 ? -19.739 -0.311 -9.021 1.00 56.72 170 THR A O 1
ATOM 1287 N N . GLN A 1 171 ? -19.285 -2.499 -8.894 1.00 60.47 171 GLN A N 1
ATOM 1288 C CA . GLN A 1 171 ? -20.468 -2.808 -8.125 1.00 60.47 171 GLN A CA 1
ATOM 1289 C C . GLN A 1 171 ? -20.114 -2.440 -6.684 1.00 60.47 171 GLN A C 1
ATOM 1291 O O . GLN A 1 171 ? -19.249 -3.070 -6.081 1.00 60.47 171 GLN A O 1
ATOM 1296 N N . ASP A 1 172 ? -20.693 -1.352 -6.169 1.00 60.62 172 ASP A N 1
ATOM 1297 C CA . ASP A 1 172 ? -20.604 -1.047 -4.742 1.00 60.62 172 ASP A CA 1
ATOM 1298 C C . ASP A 1 172 ? -21.460 -2.078 -4.001 1.00 60.62 172 ASP A C 1
ATOM 1300 O O . ASP A 1 172 ? -22.639 -1.883 -3.706 1.00 60.62 172 ASP A O 1
ATOM 1304 N N . ASP A 1 173 ? -20.871 -3.255 -3.815 1.00 65.50 173 ASP A N 1
ATOM 1305 C CA . ASP A 1 173 ? -21.459 -4.370 -3.091 1.00 65.50 173 ASP A CA 1
ATOM 1306 C C . ASP A 1 173 ? -21.187 -4.258 -1.587 1.00 65.50 173 ASP A C 1
ATOM 1308 O O . ASP A 1 173 ? -21.356 -5.247 -0.867 1.00 65.50 173 ASP A O 1
ATOM 1312 N N . CYS A 1 174 ? -20.812 -3.069 -1.087 1.00 69.62 174 CYS A N 1
ATOM 1313 C CA . CYS A 1 174 ? -20.771 -2.791 0.342 1.00 69.62 174 CYS A CA 1
ATOM 1314 C C . CYS A 1 174 ? -22.191 -2.878 0.911 1.00 69.62 174 CYS A C 1
ATOM 1316 O O . CYS A 1 174 ? -22.955 -1.914 0.994 1.00 69.62 174 CYS A O 1
ATOM 1318 N N . LYS A 1 175 ? -22.575 -4.096 1.273 1.00 79.56 175 LYS A N 1
ATOM 1319 C CA . LYS A 1 175 ? -23.853 -4.403 1.892 1.00 79.56 175 LYS A CA 1
ATOM 1320 C C . LYS A 1 175 ? -23.604 -4.541 3.373 1.00 79.56 175 LYS A C 1
ATOM 1322 O O . LYS A 1 175 ? -22.771 -5.335 3.799 1.00 79.56 175 LYS A O 1
ATOM 1327 N N . GLN A 1 176 ? -24.369 -3.781 4.147 1.00 83.56 176 GLN A N 1
ATOM 1328 C CA . GLN A 1 176 ? -24.451 -3.995 5.578 1.00 83.56 176 GLN A CA 1
ATOM 1329 C C . GLN A 1 176 ? -24.842 -5.457 5.826 1.00 83.56 176 GLN A C 1
ATOM 1331 O O . GLN A 1 176 ? -25.927 -5.892 5.435 1.00 83.56 176 GLN A O 1
ATOM 1336 N N . ASP A 1 177 ? -23.944 -6.212 6.446 1.00 86.88 177 ASP A N 1
ATOM 1337 C CA . ASP A 1 177 ? -24.103 -7.645 6.685 1.00 86.88 177 ASP A CA 1
ATOM 1338 C C . ASP A 1 177 ? -24.743 -7.954 8.048 1.00 86.88 177 ASP A C 1
ATOM 1340 O O . ASP A 1 177 ? -25.098 -9.102 8.312 1.00 86.88 177 ASP A O 1
ATOM 1344 N N . TYR A 1 178 ? -24.958 -6.926 8.878 1.00 90.62 178 TYR A N 1
ATOM 1345 C CA . TYR A 1 178 ? -25.610 -7.030 10.180 1.00 90.62 178 TYR A CA 1
ATOM 1346 C C . TYR A 1 178 ? -27.057 -6.521 10.173 1.00 90.62 178 TYR A C 1
ATOM 1348 O O . TYR A 1 178 ? -27.404 -5.557 9.481 1.00 90.62 178 TYR A O 1
ATOM 1356 N N . LYS A 1 179 ? -27.912 -7.109 11.017 1.00 93.44 179 LYS A N 1
ATOM 1357 C CA . LYS A 1 179 ? -29.313 -6.674 11.204 1.00 93.44 179 LYS A CA 1
ATOM 1358 C C . LYS A 1 179 ? -29.487 -5.732 12.388 1.00 93.44 179 LYS A C 1
ATOM 1360 O O . LYS A 1 179 ? -30.286 -4.800 12.328 1.00 93.44 179 LYS A O 1
ATOM 1365 N N . ILE A 1 180 ? -28.759 -5.977 13.470 1.00 92.69 180 ILE A N 1
ATOM 1366 C CA . ILE A 1 180 ? -28.879 -5.259 14.735 1.00 92.69 180 ILE A CA 1
ATOM 1367 C C . ILE A 1 180 ? -27.521 -4.667 15.089 1.00 92.69 180 ILE A C 1
ATOM 1369 O O . ILE A 1 180 ? -26.546 -5.389 15.280 1.00 92.69 180 ILE A O 1
ATOM 1373 N N . ARG A 1 181 ? -27.482 -3.343 15.252 1.00 92.88 181 ARG A N 1
ATOM 1374 C CA . ARG A 1 181 ? -26.348 -2.621 15.835 1.00 92.88 181 ARG A CA 1
ATOM 1375 C C . ARG A 1 181 ? -26.742 -2.073 17.193 1.00 92.88 181 ARG A C 1
ATOM 1377 O O . ARG A 1 181 ? -27.703 -1.308 17.294 1.00 92.88 181 ARG A O 1
ATOM 1384 N N . LYS A 1 182 ? -25.987 -2.421 18.229 1.00 92.62 182 LYS A N 1
ATOM 1385 C CA . LYS A 1 182 ? -26.282 -2.040 19.612 1.00 92.62 182 LYS A CA 1
ATOM 1386 C C . LYS A 1 182 ? -25.085 -1.365 20.261 1.00 92.62 182 LYS A C 1
ATOM 1388 O O . LYS A 1 182 ? -24.027 -1.972 20.358 1.00 92.62 182 LYS A O 1
ATOM 1393 N N . LEU A 1 183 ? -25.268 -0.131 20.725 1.00 94.12 183 LEU A N 1
ATOM 1394 C CA . LEU A 1 183 ? -24.264 0.571 21.522 1.00 94.12 183 LEU A CA 1
ATOM 1395 C C . LEU A 1 183 ? -24.143 -0.109 22.891 1.00 94.12 183 LEU A C 1
ATOM 1397 O O . LEU A 1 183 ? -25.147 -0.285 23.586 1.00 94.12 183 LEU A O 1
ATOM 1401 N N . VAL A 1 184 ? -22.925 -0.488 23.265 1.00 94.31 184 VAL A N 1
ATOM 1402 C CA . VAL A 1 184 ? -22.628 -1.150 24.545 1.00 94.31 184 VAL A CA 1
ATOM 1403 C C . VAL A 1 184 ? -21.612 -0.399 25.392 1.00 94.31 184 VAL A C 1
ATOM 1405 O O . VAL A 1 184 ? -21.455 -0.724 26.567 1.00 94.31 184 VAL A O 1
ATOM 1408 N N . GLY A 1 185 ? -20.959 0.625 24.844 1.00 94.81 185 GLY A N 1
ATOM 1409 C CA . GLY A 1 185 ? -19.932 1.350 25.571 1.00 94.81 185 GLY A CA 1
ATOM 1410 C C . GLY A 1 185 ? -19.184 2.384 24.744 1.00 94.81 185 GLY A C 1
ATOM 1411 O O . GLY A 1 185 ? -19.588 2.723 23.630 1.00 94.81 185 GLY A O 1
ATOM 1412 N N . SER A 1 186 ? -18.080 2.867 25.301 1.00 96.38 186 SER A N 1
ATOM 1413 C CA . SER A 1 186 ? -17.151 3.774 24.633 1.00 96.38 186 SER A CA 1
ATOM 1414 C C . SER A 1 186 ? -15.738 3.580 25.172 1.00 96.38 186 SER A C 1
ATOM 1416 O O . SER A 1 186 ? -15.547 3.467 26.382 1.00 96.38 186 SER A O 1
ATOM 1418 N N . ASP A 1 187 ? -14.759 3.612 24.281 1.00 96.88 187 ASP A N 1
ATOM 1419 C CA . ASP A 1 187 ? -13.371 3.892 24.620 1.00 96.88 187 ASP A CA 1
ATOM 1420 C C . ASP A 1 187 ? -13.181 5.415 24.591 1.00 96.88 187 ASP A C 1
ATOM 1422 O O . ASP A 1 187 ? -13.535 6.073 23.612 1.00 96.88 187 ASP A O 1
ATOM 1426 N N . ILE A 1 188 ? -12.677 5.993 25.682 1.00 96.62 188 ILE A N 1
ATOM 1427 C CA . ILE A 1 188 ? -12.397 7.431 25.794 1.00 96.62 188 ILE A CA 1
ATOM 1428 C C . ILE A 1 188 ? -10.914 7.605 26.101 1.00 96.62 188 ILE A C 1
ATOM 1430 O O . ILE A 1 188 ? -10.432 7.185 27.155 1.00 96.62 188 ILE A O 1
ATOM 1434 N N . THR A 1 189 ? -10.179 8.209 25.174 1.00 95.31 189 THR A N 1
ATOM 1435 C CA . THR A 1 189 ? -8.759 8.517 25.339 1.00 95.31 189 THR A CA 1
ATOM 1436 C C . THR A 1 189 ? -8.593 9.911 25.921 1.00 95.31 189 THR A C 1
ATOM 1438 O O . THR A 1 189 ? -9.125 10.880 25.381 1.00 95.31 189 THR A O 1
ATOM 1441 N N . ILE A 1 190 ? -7.815 10.004 26.995 1.00 93.00 190 ILE A N 1
ATOM 1442 C CA . ILE A 1 190 ? -7.473 11.258 27.665 1.00 93.00 190 ILE A CA 1
ATOM 1443 C C . ILE A 1 190 ? -5.974 11.529 27.576 1.00 93.00 190 ILE A C 1
ATOM 1445 O O . ILE A 1 190 ? -5.171 10.587 27.588 1.00 93.00 190 ILE A O 1
ATOM 1449 N N . ALA A 1 191 ? -5.599 12.806 27.522 1.00 91.44 191 ALA A N 1
ATOM 1450 C CA . ALA A 1 191 ? -4.226 13.225 27.757 1.00 91.44 191 ALA A CA 1
ATOM 1451 C C . ALA A 1 191 ? -3.836 12.912 29.210 1.00 91.44 191 ALA A C 1
ATOM 1453 O O . ALA A 1 191 ? -4.631 13.054 30.142 1.00 91.44 191 ALA A O 1
ATOM 1454 N N . TRP A 1 192 ? -2.609 12.442 29.411 1.00 86.81 192 TRP A N 1
ATOM 1455 C CA . TRP A 1 192 ? -2.163 11.879 30.677 1.00 86.81 192 TRP A CA 1
ATOM 1456 C C . TRP A 1 192 ? -0.788 12.399 31.087 1.00 86.81 192 TRP A C 1
ATOM 1458 O O . TRP A 1 192 ? 0.242 12.017 30.536 1.00 86.81 192 TRP A O 1
ATOM 1468 N N . SER A 1 193 ? -0.752 13.229 32.129 1.00 72.75 193 SER A N 1
ATOM 1469 C CA . SER A 1 193 ? 0.470 13.873 32.617 1.00 72.75 193 SER A CA 1
ATOM 1470 C C . SER A 1 193 ? 0.992 13.260 33.924 1.00 72.75 193 SER A C 1
ATOM 1472 O O . SER A 1 193 ? 1.297 13.991 34.852 1.00 72.75 193 SER A O 1
ATOM 1474 N N . LYS A 1 194 ? 1.074 11.925 34.037 1.00 65.62 194 LYS A N 1
ATOM 1475 C CA . LYS A 1 194 ? 1.793 11.150 35.091 1.00 65.62 194 LYS A CA 1
ATOM 1476 C C . LYS A 1 194 ? 1.602 11.521 36.587 1.00 65.62 194 LYS A C 1
ATOM 1478 O O . LYS A 1 194 ? 2.253 10.903 37.424 1.00 65.62 194 LYS A O 1
ATOM 1483 N N . SER A 1 195 ? 0.721 12.449 36.955 1.00 57.56 195 SER A N 1
ATOM 1484 C CA . SER A 1 195 ? 0.526 12.937 38.330 1.00 57.56 195 SER A CA 1
ATOM 1485 C C . SER A 1 195 ? -0.759 12.432 38.994 1.00 57.56 195 SER A C 1
ATOM 1487 O O . SER A 1 195 ? -0.842 12.434 40.219 1.00 57.56 195 SER A O 1
ATOM 1489 N N . ALA A 1 196 ? -1.738 11.958 38.219 1.00 58.06 196 ALA A N 1
ATOM 1490 C CA . ALA A 1 196 ? -2.956 11.345 38.738 1.00 58.06 196 ALA A CA 1
ATOM 1491 C C . ALA A 1 196 ? -2.787 9.822 38.852 1.00 58.06 196 ALA A C 1
ATOM 1493 O O . ALA A 1 196 ? -2.241 9.171 37.961 1.00 58.06 196 ALA A O 1
ATOM 1494 N N . GLY A 1 197 ? -3.243 9.236 39.959 1.00 70.69 197 GLY A N 1
ATOM 1495 C CA . GLY A 1 197 ? -3.326 7.783 40.097 1.00 70.69 197 GLY A CA 1
ATOM 1496 C C . GLY A 1 197 ? -4.511 7.242 39.299 1.00 70.69 197 GLY A C 1
ATOM 1497 O O . GLY A 1 197 ? -5.582 7.845 39.311 1.00 70.69 197 GLY A O 1
ATOM 1498 N N . PHE A 1 198 ? -4.350 6.084 38.651 1.00 78.56 198 PHE A N 1
ATOM 1499 C CA . PHE A 1 198 ? -5.441 5.356 37.980 1.00 78.56 198 PHE A CA 1
ATOM 1500 C C . PHE A 1 198 ? -6.681 5.202 38.873 1.00 78.56 198 PHE A C 1
ATOM 1502 O O . PHE A 1 198 ? -7.813 5.312 38.403 1.00 78.56 198 PHE A O 1
ATOM 1509 N N . ASP A 1 199 ? -6.459 5.057 40.179 1.00 81.69 199 ASP A N 1
ATOM 1510 C CA . ASP A 1 199 ? -7.497 4.970 41.200 1.00 81.69 199 ASP A CA 1
ATOM 1511 C C . ASP A 1 199 ? -8.441 6.177 41.220 1.00 81.69 199 ASP A C 1
ATOM 1513 O O . ASP A 1 199 ? -9.606 6.018 41.574 1.00 81.69 199 ASP A O 1
ATOM 1517 N N . GLN A 1 200 ? -7.980 7.377 40.851 1.00 84.19 200 GLN A N 1
ATOM 1518 C CA . GLN A 1 200 ? -8.835 8.564 40.804 1.00 84.19 200 GLN A CA 1
ATOM 1519 C C . GLN A 1 200 ? -9.915 8.413 39.732 1.00 84.19 200 GLN A C 1
ATOM 1521 O O . GLN A 1 200 ? -11.087 8.650 40.013 1.00 84.19 200 GLN A O 1
ATOM 1526 N N . ILE A 1 201 ? -9.537 7.969 38.530 1.00 88.25 201 ILE A N 1
ATOM 1527 C CA . ILE A 1 201 ? -10.484 7.720 37.436 1.00 88.25 201 ILE A CA 1
ATOM 1528 C C . ILE A 1 201 ? -11.406 6.562 37.801 1.00 88.25 201 ILE A C 1
ATOM 1530 O O . ILE A 1 201 ? -12.621 6.667 37.653 1.00 88.25 201 ILE A O 1
ATOM 1534 N N . VAL A 1 202 ? -10.846 5.468 38.317 1.00 89.06 202 VAL A N 1
ATOM 1535 C CA . VAL A 1 202 ? -11.640 4.292 38.694 1.00 89.06 202 VAL A CA 1
ATOM 1536 C C . VAL A 1 202 ? -12.700 4.673 39.724 1.00 89.06 202 VAL A C 1
ATOM 1538 O O . VAL A 1 202 ? -13.874 4.381 39.516 1.00 89.06 202 VAL A O 1
ATOM 1541 N N . LYS A 1 203 ? -12.326 5.413 40.776 1.00 89.38 203 LYS A N 1
ATOM 1542 C CA . LYS A 1 203 ? -13.271 5.926 41.781 1.00 89.38 203 LYS A CA 1
ATOM 1543 C C . LYS A 1 203 ? -14.289 6.893 41.182 1.00 89.38 203 LYS A C 1
ATOM 1545 O O . LYS A 1 203 ? -15.466 6.830 41.526 1.00 89.38 203 LYS A O 1
ATOM 1550 N N . LEU A 1 204 ? -13.865 7.764 40.264 1.00 91.31 204 LEU A N 1
ATOM 1551 C CA . LEU A 1 204 ? -14.759 8.712 39.597 1.00 91.31 204 LEU A CA 1
ATOM 1552 C C . LEU A 1 204 ? -15.874 7.991 38.822 1.00 91.31 204 LEU A C 1
ATOM 1554 O O . LEU A 1 204 ? -17.006 8.476 38.784 1.00 91.31 204 LEU A O 1
ATOM 1558 N N . PHE A 1 205 ? -15.592 6.819 38.251 1.00 91.81 205 PHE A N 1
ATOM 1559 C CA . PHE A 1 205 ? -16.519 6.074 37.393 1.00 91.81 205 PHE A CA 1
ATOM 1560 C C . PHE A 1 205 ? -17.026 4.747 37.976 1.00 91.81 205 PHE A C 1
ATOM 1562 O O . PHE A 1 205 ? -17.756 4.020 37.309 1.00 91.81 205 PHE A O 1
ATOM 1569 N N . GLU A 1 206 ? -16.735 4.438 39.238 1.00 85.69 206 GLU A N 1
ATOM 1570 C CA . GLU A 1 206 ? -17.154 3.183 39.880 1.00 85.69 206 GLU A CA 1
ATOM 1571 C C . GLU A 1 206 ? -18.685 2.993 39.864 1.00 85.69 206 GLU A C 1
ATOM 1573 O O . GLU A 1 206 ? -19.201 1.889 39.670 1.00 85.69 206 GLU A O 1
ATOM 1578 N N . SER A 1 207 ? -19.419 4.101 40.008 1.00 85.38 207 SER A N 1
ATOM 1579 C CA . SER A 1 207 ? -20.888 4.139 40.011 1.00 85.38 207 SER A CA 1
ATOM 1580 C C . SER A 1 207 ? -21.512 4.546 38.669 1.00 85.38 207 SER A C 1
ATOM 1582 O O . SER A 1 207 ? -22.734 4.682 38.593 1.00 85.38 207 SER A O 1
ATOM 1584 N N . SER A 1 208 ? -20.721 4.778 37.614 1.00 86.69 208 SER A N 1
ATOM 1585 C CA . SER A 1 208 ? -21.275 5.179 36.316 1.00 86.69 208 SER A CA 1
ATOM 1586 C C . SER A 1 208 ? -21.917 4.001 35.579 1.00 86.69 208 SER A C 1
ATOM 1588 O O . SER A 1 208 ? -21.696 2.828 35.882 1.00 86.69 208 SER A O 1
ATOM 1590 N N . ASN A 1 209 ? -22.745 4.309 34.587 1.00 87.12 209 ASN A N 1
ATOM 1591 C CA . ASN A 1 209 ? -23.204 3.339 33.605 1.00 87.12 209 ASN A CA 1
ATOM 1592 C C . ASN A 1 209 ? -23.210 4.035 32.238 1.00 87.12 209 ASN A C 1
ATOM 1594 O O . ASN A 1 209 ? -24.033 4.930 32.066 1.00 87.12 209 ASN A O 1
ATOM 1598 N N . PRO A 1 210 ? -22.334 3.663 31.290 1.00 91.88 210 PRO A N 1
ATOM 1599 C CA . PRO A 1 210 ? -21.421 2.512 31.312 1.00 91.88 210 PRO A CA 1
ATOM 1600 C C . PRO A 1 210 ? -20.302 2.612 32.377 1.00 91.88 210 PRO A C 1
ATOM 1602 O O . PRO A 1 210 ? -19.931 3.712 32.790 1.00 91.88 210 PRO A O 1
ATOM 1605 N N . LYS A 1 211 ? -19.805 1.465 32.867 1.00 92.56 211 LYS A N 1
ATOM 1606 C CA . LYS A 1 211 ? -18.731 1.381 33.878 1.00 92.56 211 LYS A CA 1
ATOM 1607 C C . LYS A 1 211 ? -17.372 1.258 33.230 1.00 92.56 211 LYS A C 1
ATOM 1609 O O . LYS A 1 211 ? -17.242 0.572 32.222 1.00 92.56 211 LYS A O 1
ATOM 1614 N N . ILE A 1 212 ? -16.363 1.838 33.868 1.00 93.56 212 ILE A N 1
ATOM 1615 C CA . ILE A 1 212 ? -14.974 1.585 33.498 1.00 93.56 212 ILE A CA 1
ATOM 1616 C C . ILE A 1 212 ? -14.600 0.129 33.808 1.00 93.56 212 ILE A C 1
ATOM 1618 O O . ILE A 1 212 ? -14.803 -0.341 34.927 1.00 93.56 212 ILE A O 1
ATOM 1622 N N . ILE A 1 213 ? -14.078 -0.589 32.813 1.00 92.50 213 ILE A N 1
ATOM 1623 C CA . ILE A 1 213 ? -13.670 -1.999 32.952 1.00 92.50 213 ILE A CA 1
ATOM 1624 C C . ILE A 1 213 ? -12.182 -2.231 32.683 1.00 92.50 213 ILE A C 1
ATOM 1626 O O . ILE A 1 213 ? -11.623 -3.206 33.174 1.00 92.50 213 ILE A O 1
ATOM 1630 N N . ALA A 1 214 ? -11.536 -1.332 31.937 1.00 92.50 214 ALA A N 1
ATOM 1631 C CA . ALA A 1 214 ? -10.115 -1.409 31.636 1.00 92.50 214 ALA A CA 1
ATOM 1632 C C . ALA A 1 214 ? -9.546 -0.025 31.303 1.00 92.50 214 ALA A C 1
ATOM 1634 O O . ALA A 1 214 ? -10.273 0.881 30.887 1.00 92.50 214 ALA A O 1
ATOM 1635 N N . MET A 1 215 ? -8.233 0.127 31.458 1.00 91.81 215 MET A N 1
ATOM 1636 C CA . MET A 1 215 ? -7.479 1.231 30.867 1.00 91.81 215 MET A CA 1
ATOM 1637 C C . MET A 1 215 ? -6.307 0.684 30.066 1.00 91.81 215 MET A C 1
ATOM 1639 O O . MET A 1 215 ? -5.634 -0.249 30.510 1.00 91.81 215 MET A O 1
ATOM 1643 N N . TYR A 1 216 ? -6.040 1.299 28.917 1.00 90.69 216 TYR A N 1
ATOM 1644 C CA . TYR A 1 216 ? -4.992 0.895 27.987 1.00 90.69 216 TYR A CA 1
ATOM 1645 C C . TYR A 1 216 ? -4.024 2.048 27.701 1.00 90.69 216 TYR A C 1
ATOM 1647 O O . TYR A 1 216 ? -4.429 3.203 27.579 1.00 90.69 216 TYR A O 1
ATOM 1655 N N . SER A 1 217 ? -2.744 1.733 27.518 1.00 88.94 217 SER A N 1
ATOM 1656 C CA . SER A 1 217 ? -1.724 2.645 26.991 1.00 88.94 217 SER A CA 1
ATOM 1657 C C . SER A 1 217 ? -0.996 1.949 25.849 1.00 88.94 217 SER A C 1
ATOM 1659 O O . SER A 1 217 ? -0.490 0.842 26.020 1.00 88.94 217 SER A O 1
ATOM 1661 N N . LYS A 1 218 ? -0.988 2.571 24.661 1.00 86.88 218 LYS A N 1
ATOM 1662 C CA . LYS A 1 218 ? -0.412 1.990 23.431 1.00 86.88 218 LYS A CA 1
ATOM 1663 C C . LYS A 1 218 ? -0.878 0.544 23.159 1.00 86.88 218 LYS A C 1
ATOM 1665 O O . LYS A 1 218 ? -0.089 -0.300 22.753 1.00 86.88 218 LYS A O 1
ATOM 1670 N N . GLY A 1 219 ? -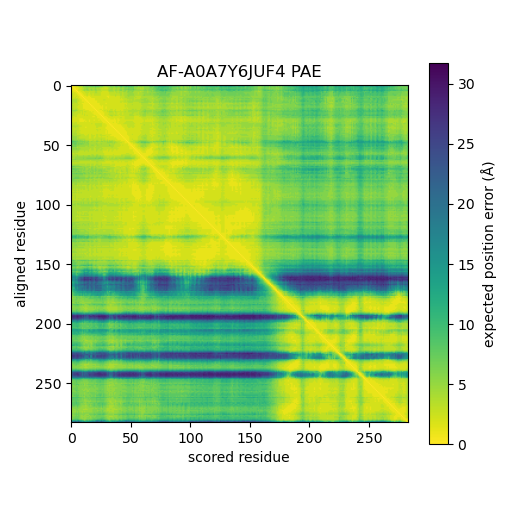2.153 0.255 23.436 1.00 85.38 219 GLY A N 1
ATOM 1671 C CA . GLY A 1 219 ? -2.758 -1.072 23.258 1.00 85.38 219 GLY A CA 1
ATOM 1672 C C . GLY A 1 219 ? -2.498 -2.075 24.390 1.00 85.38 219 GLY A C 1
ATOM 1673 O O . GLY A 1 219 ? -3.085 -3.150 24.387 1.00 85.38 219 GLY A O 1
ATOM 1674 N N . LEU A 1 220 ? -1.676 -1.740 25.387 1.00 87.88 220 LEU A N 1
ATOM 1675 C CA . LEU A 1 220 ? -1.430 -2.597 26.546 1.00 87.88 220 LEU A CA 1
ATOM 1676 C C . LEU A 1 220 ? -2.371 -2.234 27.690 1.00 87.88 220 LEU A C 1
ATOM 1678 O O . LEU A 1 220 ? -2.447 -1.067 28.076 1.00 87.88 220 LEU A O 1
ATOM 1682 N N . ALA A 1 221 ? -3.042 -3.231 28.265 1.00 89.00 221 ALA A N 1
ATOM 1683 C CA . ALA A 1 221 ? -3.823 -3.043 29.480 1.00 89.00 221 ALA A CA 1
ATOM 1684 C C . ALA A 1 221 ? -2.899 -2.629 30.640 1.00 89.00 221 ALA 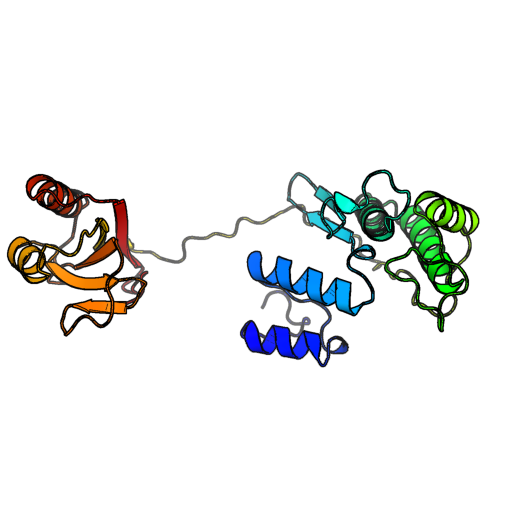A C 1
ATOM 1686 O O . ALA A 1 221 ? -1.929 -3.317 30.965 1.00 89.00 221 ALA A O 1
ATOM 1687 N N . ILE A 1 222 ? -3.201 -1.487 31.249 1.00 87.75 222 ILE A N 1
ATOM 1688 C CA . ILE A 1 222 ? -2.488 -0.926 32.408 1.00 87.75 222 ILE A CA 1
ATOM 1689 C C . ILE A 1 222 ? -3.335 -0.968 33.682 1.00 87.75 222 ILE A C 1
ATOM 1691 O O . ILE A 1 222 ? -2.796 -0.835 34.777 1.00 87.75 222 ILE A O 1
ATOM 1695 N N . TRP A 1 223 ? -4.645 -1.178 33.540 1.00 88.56 223 TRP A N 1
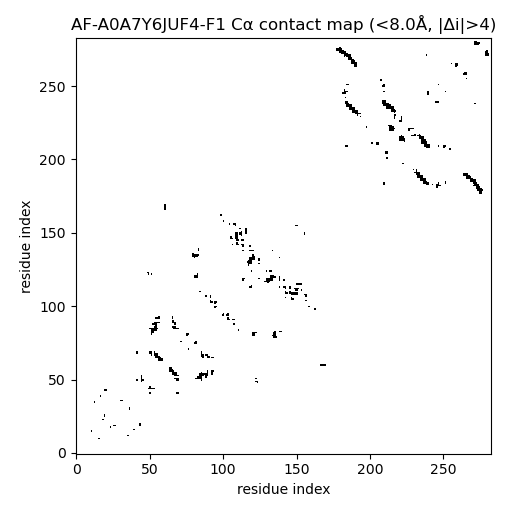ATOM 1696 C CA . TRP A 1 223 ? -5.580 -1.444 34.627 1.00 88.56 223 TRP A CA 1
ATOM 1697 C C . TRP A 1 223 ? -6.711 -2.361 34.122 1.00 88.56 223 TRP A C 1
ATOM 1699 O O . TRP A 1 223 ? -7.166 -2.143 32.994 1.00 88.56 223 TRP A O 1
ATOM 1709 N N . PRO A 1 224 ? -7.187 -3.341 34.922 1.00 83.00 224 PRO A N 1
ATOM 1710 C CA . PRO A 1 224 ? -6.740 -3.686 36.280 1.00 83.00 224 PRO A CA 1
ATOM 1711 C C . PRO A 1 224 ? -5.368 -4.385 36.296 1.00 83.00 224 PRO A C 1
ATOM 1713 O O . PRO A 1 224 ? -5.083 -5.227 35.450 1.00 83.00 224 PRO A O 1
ATOM 1716 N N . GLY A 1 225 ? -4.501 -4.037 37.254 1.00 76.81 225 GLY A N 1
ATOM 1717 C CA . GLY A 1 225 ? -3.153 -4.608 37.382 1.00 76.81 225 GLY A CA 1
ATOM 1718 C C . GLY A 1 225 ? -2.064 -3.561 37.623 1.00 76.81 225 GLY A C 1
ATOM 1719 O O . GLY A 1 225 ? -2.353 -2.420 37.979 1.00 76.81 225 GLY A O 1
ATOM 1720 N N . SER A 1 226 ? -0.799 -3.961 37.461 1.00 64.06 226 SER A N 1
ATOM 1721 C CA . SER A 1 226 ? 0.351 -3.062 37.615 1.00 64.06 226 SER A CA 1
ATOM 1722 C C . SER A 1 226 ? 0.799 -2.507 36.255 1.00 64.06 226 SER A C 1
ATOM 1724 O O . SER A 1 226 ? 1.108 -3.294 35.355 1.00 64.06 226 SER A O 1
ATOM 1726 N N . PRO A 1 227 ? 0.891 -1.177 36.093 1.00 65.94 227 PRO A N 1
ATOM 1727 C CA . PRO A 1 227 ? 1.313 -0.559 34.841 1.00 65.94 227 PRO A CA 1
ATOM 1728 C C . PRO A 1 227 ? 2.771 -0.922 34.533 1.00 65.94 227 PRO A C 1
ATOM 1730 O O . PRO A 1 227 ? 3.655 -0.735 35.367 1.00 65.94 227 PRO A O 1
ATOM 1733 N N . LYS A 1 228 ? 3.043 -1.417 33.321 1.00 62.50 228 LYS A N 1
ATOM 1734 C CA . LYS A 1 228 ? 4.419 -1.671 32.845 1.00 62.50 228 LYS A CA 1
ATOM 1735 C C . LYS A 1 228 ? 4.999 -0.511 32.028 1.00 62.50 228 LYS A C 1
ATOM 1737 O O . LYS A 1 228 ? 6.209 -0.428 31.860 1.00 62.50 228 LYS A O 1
ATOM 1742 N N . SER A 1 229 ? 4.148 0.380 31.522 1.00 62.12 229 SER A N 1
ATOM 1743 C CA . SER A 1 229 ? 4.523 1.578 30.767 1.00 62.12 229 SER A CA 1
ATOM 1744 C C . SER A 1 229 ? 3.314 2.509 30.677 1.00 62.12 229 SER A C 1
ATOM 1746 O O . SER A 1 229 ? 2.186 2.027 30.582 1.00 62.12 229 SER A O 1
ATOM 1748 N N . SER A 1 230 ? 3.530 3.823 30.719 1.00 67.25 230 SER A N 1
ATOM 1749 C CA . SER A 1 230 ? 2.488 4.815 30.444 1.00 67.25 230 SER A CA 1
ATOM 1750 C C . SER A 1 230 ? 2.959 5.809 29.386 1.00 67.25 230 SER A C 1
ATOM 1752 O O . SER A 1 230 ? 4.075 6.336 29.450 1.00 67.25 230 SER A O 1
ATOM 1754 N N . SER A 1 231 ? 2.099 6.040 28.396 1.00 80.62 231 SER A N 1
ATOM 1755 C CA . SER A 1 231 ? 2.180 7.160 27.458 1.00 80.62 231 SER A CA 1
ATOM 1756 C C . SER A 1 231 ? 1.576 8.431 28.053 1.00 80.62 231 SER A C 1
ATOM 1758 O O . SER A 1 231 ? 0.947 8.410 29.109 1.00 80.62 231 SER A O 1
ATOM 1760 N N . ASP A 1 232 ? 1.759 9.528 27.331 1.00 88.62 232 ASP A N 1
ATOM 1761 C CA . ASP A 1 232 ? 1.069 10.812 27.483 1.00 88.62 232 ASP A CA 1
ATOM 1762 C C . ASP A 1 232 ? -0.431 10.751 27.141 1.00 88.62 232 ASP A C 1
ATOM 1764 O O . ASP A 1 232 ? -1.124 11.759 27.202 1.00 88.62 232 ASP A O 1
ATOM 1768 N N . GLN A 1 233 ? -0.942 9.569 26.795 1.00 90.75 233 GLN A N 1
ATOM 1769 C CA . GLN A 1 233 ? -2.356 9.292 26.582 1.00 90.75 233 GLN A CA 1
ATOM 1770 C C . GLN A 1 233 ? -2.729 7.941 27.184 1.00 90.75 233 GLN A C 1
ATOM 1772 O O . GLN A 1 233 ? -1.968 6.975 27.060 1.00 90.75 233 GLN A O 1
ATOM 1777 N N . ILE A 1 234 ? -3.914 7.843 27.780 1.00 91.31 234 ILE A N 1
ATOM 1778 C CA . ILE A 1 234 ? -4.50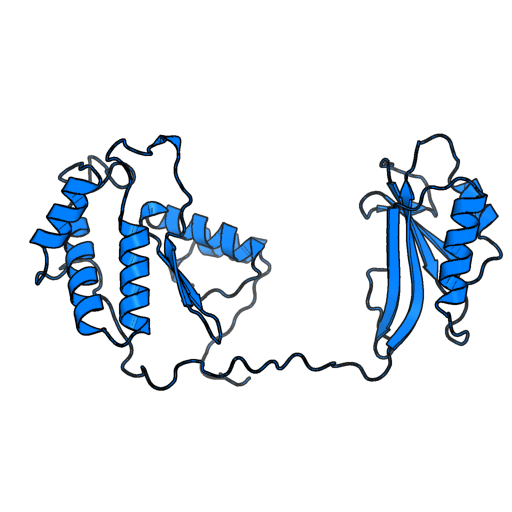0 6.567 28.205 1.00 91.31 234 ILE A CA 1
ATOM 1779 C C . ILE A 1 234 ? -5.926 6.453 27.676 1.00 91.31 234 ILE A C 1
ATOM 1781 O O . ILE A 1 234 ? -6.641 7.444 27.593 1.00 91.31 234 ILE A O 1
ATOM 1785 N N . THR A 1 235 ? -6.344 5.246 27.306 1.00 94.00 235 THR A N 1
ATOM 1786 C CA . THR A 1 235 ? -7.708 4.957 26.845 1.00 94.00 235 THR A CA 1
ATOM 1787 C C . THR A 1 235 ? -8.475 4.246 27.943 1.00 94.00 235 THR A C 1
ATOM 1789 O O . THR A 1 235 ? -8.102 3.142 28.330 1.00 94.00 235 THR A O 1
ATOM 1792 N N . CYS A 1 236 ? -9.530 4.878 28.441 1.00 94.31 236 CYS A N 1
ATOM 1793 C CA . CYS A 1 236 ? -10.448 4.327 29.425 1.00 94.31 236 CYS A CA 1
ATOM 1794 C C . CYS A 1 236 ? -11.597 3.625 28.703 1.00 94.31 236 CYS A C 1
ATOM 1796 O O . CYS A 1 236 ? -12.321 4.259 27.934 1.00 94.31 236 CYS A O 1
ATOM 1798 N N . ARG A 1 237 ? -11.771 2.329 28.959 1.00 95.44 237 ARG A N 1
ATOM 1799 C CA . ARG A 1 237 ? -12.836 1.526 28.364 1.00 95.44 237 ARG A CA 1
ATOM 1800 C C . ARG A 1 237 ? -14.042 1.465 29.272 1.00 95.44 237 ARG A C 1
ATOM 1802 O O . ARG A 1 237 ? -13.956 0.931 30.381 1.00 95.44 237 ARG A O 1
ATOM 1809 N N . PHE A 1 238 ? -15.171 1.943 28.765 1.00 95.38 238 PHE A N 1
ATOM 1810 C CA . PHE A 1 238 ? -16.448 1.949 29.458 1.00 95.38 238 PHE A CA 1
ATOM 1811 C C . PHE A 1 238 ? -17.434 0.988 28.791 1.00 95.38 238 PHE A C 1
ATOM 1813 O O . PHE A 1 238 ? -17.731 1.151 27.612 1.00 95.38 238 PHE A O 1
ATOM 1820 N N . ILE A 1 239 ? -17.983 0.023 29.535 1.00 93.50 239 ILE A N 1
ATOM 1821 C CA . ILE A 1 239 ? -18.947 -0.978 29.042 1.00 93.50 239 ILE A CA 1
ATOM 1822 C C . ILE A 1 239 ? -20.192 -1.024 29.938 1.00 93.50 239 ILE A C 1
ATOM 1824 O O . ILE A 1 239 ? -20.142 -0.775 31.145 1.00 93.50 239 ILE A O 1
ATOM 1828 N N . ALA A 1 240 ? -21.350 -1.299 29.340 1.00 91.19 240 ALA A N 1
ATOM 1829 C CA . ALA A 1 240 ? -22.612 -1.477 30.046 1.00 91.19 240 ALA A CA 1
ATOM 1830 C C . ALA A 1 240 ? -22.527 -2.627 31.062 1.00 91.19 240 ALA A C 1
ATOM 1832 O O . ALA A 1 240 ? -22.098 -3.726 30.734 1.00 91.19 240 ALA A O 1
ATOM 1833 N N . ASN A 1 241 ? -23.031 -2.417 32.281 1.00 76.06 241 ASN A N 1
ATOM 1834 C CA . ASN A 1 241 ? -23.007 -3.449 33.331 1.00 76.06 241 ASN A CA 1
ATOM 1835 C C . ASN A 1 241 ? -23.815 -4.716 33.019 1.00 76.06 241 ASN A C 1
ATOM 1837 O O . ASN A 1 241 ? -23.672 -5.720 33.712 1.00 76.06 241 ASN A O 1
ATOM 1841 N N . ASN A 1 242 ? -24.768 -4.641 32.091 1.00 68.81 242 ASN A N 1
ATOM 1842 C CA . ASN A 1 242 ? -25.677 -5.740 31.807 1.00 68.81 242 ASN A CA 1
ATOM 1843 C C . ASN A 1 242 ? -26.171 -5.635 30.367 1.00 68.81 242 ASN A C 1
ATOM 1845 O O . ASN A 1 242 ? -26.639 -4.571 29.955 1.00 68.81 242 ASN A O 1
ATOM 1849 N N . GLU A 1 243 ? -26.147 -6.748 29.637 1.00 57.25 243 GLU A N 1
ATOM 1850 C CA . GLU A 1 243 ? -26.598 -6.818 28.247 1.00 57.25 243 GLU A CA 1
ATOM 1851 C C . GLU A 1 243 ? -28.041 -6.331 28.073 1.00 57.25 243 GLU A C 1
ATOM 1853 O O . GLU A 1 243 ? -28.407 -5.873 26.999 1.00 57.25 243 GLU A O 1
ATOM 1858 N N . LYS A 1 244 ? -28.890 -6.372 29.105 1.00 53.75 244 LYS A N 1
ATOM 1859 C CA . LYS A 1 244 ? -30.285 -5.906 28.998 1.00 53.75 244 LYS A CA 1
ATOM 1860 C C . LYS A 1 244 ? -30.470 -4.387 29.105 1.00 53.75 244 LYS A C 1
ATOM 1862 O O . LYS A 1 244 ? -31.556 -3.910 28.785 1.00 53.75 244 LYS A O 1
ATOM 1867 N N . LYS A 1 245 ? -29.465 -3.620 29.545 1.00 67.00 245 LYS A N 1
ATOM 1868 C CA . LYS A 1 245 ? -29.561 -2.151 29.616 1.00 67.00 245 LYS A CA 1
ATOM 1869 C C . LYS A 1 245 ? -29.041 -1.525 28.326 1.00 67.00 245 LYS A C 1
ATOM 1871 O O . LYS A 1 245 ? -27.888 -1.715 27.953 1.00 67.00 245 LYS A O 1
ATOM 1876 N N . THR A 1 246 ? -29.903 -0.770 27.656 1.00 77.50 246 THR A N 1
ATOM 1877 C CA . THR A 1 246 ? -29.538 0.014 26.475 1.00 77.50 246 THR A CA 1
ATOM 1878 C C . THR A 1 246 ? -28.664 1.190 26.901 1.00 77.50 246 THR A C 1
ATOM 1880 O O . THR A 1 246 ? -29.083 1.972 27.749 1.00 77.50 246 THR A O 1
ATOM 1883 N N . ILE A 1 247 ? -27.468 1.309 26.320 1.00 90.69 247 ILE A N 1
ATOM 1884 C CA . ILE A 1 247 ? -26.646 2.518 26.417 1.00 90.69 247 ILE A CA 1
ATOM 1885 C C . ILE A 1 247 ? -27.070 3.467 25.304 1.00 90.69 247 ILE A C 1
ATOM 1887 O O . ILE A 1 247 ? -27.216 3.068 24.146 1.00 90.69 247 ILE A O 1
ATOM 1891 N N . THR A 1 248 ? -27.275 4.725 25.658 1.00 93.00 248 THR A N 1
ATOM 1892 C CA . THR A 1 248 ? -27.602 5.806 24.734 1.00 93.00 248 THR A CA 1
ATOM 1893 C C . THR A 1 248 ? -26.386 6.695 24.492 1.00 93.00 248 THR A C 1
ATOM 1895 O O . THR A 1 248 ? -25.394 6.652 25.218 1.00 93.00 248 THR A O 1
ATOM 1898 N N . ASN A 1 249 ? -26.465 7.555 23.475 1.00 93.88 249 ASN A N 1
ATOM 1899 C CA . ASN A 1 249 ? -25.444 8.584 23.272 1.00 93.88 249 ASN A CA 1
ATOM 1900 C C . ASN A 1 249 ? -25.371 9.560 24.454 1.00 93.88 249 ASN A C 1
ATOM 1902 O O . ASN A 1 249 ? -24.289 10.044 24.761 1.00 93.88 249 ASN A O 1
ATOM 1906 N N . SER A 1 250 ? -26.493 9.824 25.128 1.00 94.38 250 SER A N 1
ATOM 1907 C CA . SER A 1 250 ? -26.518 10.693 26.304 1.00 94.38 250 SER A CA 1
ATOM 1908 C C . SER A 1 250 ? -25.708 10.106 27.455 1.00 94.38 250 SER A C 1
ATOM 1910 O O . SER A 1 250 ? -24.960 10.842 28.086 1.00 94.38 250 SER A O 1
ATOM 1912 N N . ASP A 1 251 ? -25.775 8.788 27.666 1.00 93.38 251 ASP A N 1
ATOM 1913 C CA . ASP A 1 251 ? -24.971 8.121 28.697 1.00 93.38 251 ASP A CA 1
ATOM 1914 C C . ASP A 1 251 ? -23.465 8.256 28.410 1.00 93.38 251 ASP A C 1
ATOM 1916 O O . ASP A 1 251 ? -22.683 8.508 29.323 1.00 93.38 251 ASP A O 1
ATOM 1920 N N . VAL A 1 252 ? -23.056 8.147 27.138 1.00 94.62 252 VAL A N 1
ATOM 1921 C CA . VAL A 1 252 ? -21.659 8.372 26.717 1.00 94.62 252 VAL A CA 1
ATOM 1922 C C . VAL A 1 252 ? -21.257 9.837 26.907 1.00 94.62 252 VAL A C 1
ATOM 1924 O O . VAL A 1 252 ? -20.196 10.115 27.459 1.00 94.62 252 VAL A O 1
ATOM 1927 N N . ASN A 1 253 ? -22.116 10.783 26.521 1.00 95.31 253 ASN A N 1
ATOM 1928 C CA . ASN A 1 253 ? -21.847 12.212 26.688 1.00 95.31 253 ASN A CA 1
ATOM 1929 C C . ASN A 1 253 ? -21.691 12.597 28.166 1.00 95.31 253 ASN A C 1
ATOM 1931 O O . ASN A 1 253 ? -20.839 13.416 28.493 1.00 95.31 253 ASN A O 1
ATOM 1935 N N . SER A 1 254 ? -22.455 11.985 29.075 1.00 94.94 254 SER A N 1
ATOM 1936 C CA . SER A 1 254 ? -22.291 12.203 30.516 1.00 94.94 254 SER A CA 1
ATOM 1937 C C . SER A 1 254 ? -20.921 11.756 31.036 1.00 94.94 254 SER A C 1
ATOM 1939 O O . SER A 1 254 ? -20.419 12.359 31.982 1.00 94.94 254 SER A O 1
ATOM 1941 N N . LEU A 1 255 ? -20.289 10.743 30.429 1.00 95.56 255 LEU A N 1
ATOM 1942 C CA . LEU A 1 255 ? -18.911 10.369 30.768 1.00 95.56 255 LEU A CA 1
ATOM 1943 C C . LEU A 1 255 ? -17.922 11.466 30.359 1.00 95.56 255 LEU A C 1
ATOM 1945 O O . LEU A 1 255 ? -17.043 11.805 31.147 1.00 95.56 255 LEU A O 1
ATOM 1949 N N . LEU A 1 256 ? -18.091 12.033 29.159 1.00 96.00 256 LEU A N 1
ATOM 1950 C CA . LEU A 1 256 ? -17.249 13.121 28.650 1.00 96.00 256 LEU A CA 1
ATOM 1951 C C . LEU A 1 256 ? -17.357 14.369 29.528 1.00 96.00 256 LEU A C 1
ATOM 1953 O O . LEU A 1 256 ? -16.338 14.879 29.980 1.00 96.00 256 LEU A O 1
ATOM 1957 N N . VAL A 1 257 ? -18.585 14.792 29.846 1.00 95.56 257 VAL A N 1
ATOM 1958 C CA . VAL A 1 257 ? -18.837 15.925 30.753 1.00 95.56 257 VAL A CA 1
ATOM 1959 C C . VAL A 1 257 ? -18.163 15.687 32.102 1.00 95.56 257 VAL A C 1
ATOM 1961 O O . VAL A 1 257 ? -17.469 16.559 32.609 1.00 95.56 257 VAL A O 1
ATOM 1964 N N . LYS A 1 258 ? -18.290 14.478 32.659 1.00 94.69 258 LYS A N 1
ATOM 1965 C CA . LYS A 1 258 ? -17.676 14.142 33.945 1.00 94.69 258 LYS A CA 1
ATOM 1966 C C . LYS A 1 258 ? -16.145 14.155 33.897 1.00 94.69 258 LYS A C 1
ATOM 1968 O O . LYS A 1 258 ? -15.521 14.526 34.889 1.00 94.69 258 LYS A O 1
ATOM 1973 N N . LEU A 1 259 ? -15.530 13.739 32.788 1.00 92.88 259 LEU A N 1
ATOM 1974 C CA . LEU A 1 259 ? -14.079 13.847 32.595 1.00 92.88 259 LEU A CA 1
ATOM 1975 C C . LEU A 1 259 ? -13.642 15.315 32.574 1.00 92.88 259 LEU A C 1
ATOM 1977 O O . LEU A 1 259 ? -12.726 15.681 33.310 1.00 92.88 259 LEU A O 1
ATOM 1981 N N . GLU A 1 260 ? -14.345 16.153 31.814 1.00 92.69 260 GLU A N 1
ATOM 1982 C CA . GLU A 1 260 ? -14.054 17.583 31.688 1.00 92.69 260 GLU A CA 1
ATOM 1983 C C . GLU A 1 260 ? -14.228 18.331 33.021 1.00 92.69 260 GLU A C 1
ATOM 1985 O O . GLU A 1 260 ? -13.319 19.038 33.454 1.00 92.69 260 GLU A O 1
ATOM 1990 N N . GLU A 1 261 ? -15.319 18.079 33.753 1.00 94.06 261 GLU A N 1
ATOM 1991 C CA . GLU A 1 261 ? -15.562 18.619 35.104 1.00 94.06 261 GLU A CA 1
ATOM 1992 C C . GLU A 1 261 ? -14.465 18.241 36.116 1.00 94.06 261 GLU A C 1
ATOM 1994 O O . GLU A 1 261 ? -14.290 18.914 37.133 1.00 94.06 261 GLU A O 1
ATOM 1999 N N . ASN A 1 262 ? -13.722 17.162 35.854 1.00 90.94 262 ASN A N 1
ATOM 2000 C CA . ASN A 1 262 ? -12.621 16.685 36.691 1.00 90.94 262 ASN A CA 1
ATOM 2001 C C . ASN A 1 262 ? -11.237 16.999 36.094 1.00 90.94 262 ASN A C 1
ATOM 2003 O O . ASN A 1 262 ? -10.237 16.456 36.566 1.00 90.94 262 ASN A O 1
ATOM 2007 N N . ASN A 1 263 ? -11.166 17.909 35.115 1.00 89.88 263 ASN A N 1
ATOM 2008 C CA . ASN A 1 263 ? -9.943 18.366 34.447 1.00 89.88 263 ASN A CA 1
ATOM 2009 C C . ASN A 1 263 ? -9.165 17.254 33.719 1.00 89.88 263 ASN A C 1
ATOM 2011 O O . ASN A 1 263 ? -7.936 17.307 33.631 1.00 89.88 263 ASN A O 1
ATOM 2015 N N . PHE A 1 264 ? -9.864 16.246 33.196 1.00 90.94 264 PHE A N 1
ATOM 2016 C CA . PHE A 1 264 ? -9.282 15.294 32.253 1.00 90.94 264 PHE A CA 1
ATOM 2017 C C . PHE A 1 264 ? -9.543 15.763 30.822 1.00 90.94 264 PHE A C 1
ATOM 2019 O O . PHE A 1 264 ? -10.688 15.834 30.384 1.00 90.94 264 PHE A O 1
ATOM 2026 N N . ASP A 1 265 ? -8.467 16.053 30.095 1.00 92.25 265 ASP A N 1
ATOM 2027 C CA . ASP A 1 265 ? -8.524 16.469 28.695 1.00 92.25 265 ASP A CA 1
ATOM 2028 C C . ASP A 1 265 ? -8.791 15.262 27.783 1.00 92.25 265 ASP A C 1
ATOM 2030 O O . ASP A 1 265 ? -7.985 14.329 27.726 1.00 92.25 265 ASP A O 1
ATOM 2034 N N . VAL A 1 266 ? -9.940 15.253 27.102 1.00 94.81 266 VAL A N 1
ATOM 2035 C CA . VAL A 1 266 ? -10.352 14.174 26.194 1.00 94.81 266 VAL A CA 1
ATOM 2036 C C . VAL A 1 266 ? -9.827 14.449 24.790 1.00 94.81 266 VAL A C 1
ATOM 2038 O O . VAL A 1 266 ? -10.212 15.421 24.149 1.00 94.81 266 VAL A O 1
ATOM 2041 N N . VAL A 1 267 ? -9.023 13.526 24.263 1.00 95.38 267 VAL A N 1
ATOM 2042 C CA . VAL A 1 267 ? -8.376 13.672 22.947 1.00 95.38 267 VAL A CA 1
ATOM 2043 C C . VAL A 1 267 ? -8.984 12.781 21.864 1.00 95.38 267 VAL A C 1
ATOM 2045 O O . VAL A 1 267 ? -8.813 13.050 20.676 1.00 95.38 267 VAL A O 1
ATOM 2048 N N . ARG A 1 268 ? -9.689 11.705 22.244 1.00 96.19 268 ARG A N 1
ATOM 2049 C CA . ARG A 1 268 ? -10.365 10.790 21.306 1.00 96.19 268 ARG A CA 1
ATOM 2050 C C . ARG A 1 268 ? -11.508 10.044 21.992 1.00 96.19 268 ARG A C 1
ATOM 2052 O O . ARG A 1 268 ? -11.428 9.736 23.178 1.00 96.19 268 ARG A O 1
ATOM 2059 N N . MET A 1 269 ? -12.543 9.702 21.230 1.00 96.00 269 MET A N 1
ATOM 2060 C CA . MET A 1 269 ? -13.638 8.839 21.671 1.00 96.00 269 MET A CA 1
ATOM 2061 C C . MET A 1 269 ? -14.037 7.885 20.543 1.00 96.00 269 MET A C 1
ATOM 2063 O O . MET A 1 269 ? -14.373 8.332 19.447 1.00 96.00 269 MET A O 1
ATOM 2067 N N . ASP A 1 270 ? -14.102 6.596 20.859 1.00 96.50 270 ASP A N 1
ATOM 2068 C CA . ASP A 1 270 ? -14.557 5.533 19.969 1.00 96.50 270 ASP A CA 1
ATOM 2069 C C . ASP A 1 270 ? -15.744 4.806 20.613 1.00 96.50 270 ASP A C 1
ATOM 2071 O O . ASP A 1 270 ? -15.683 4.375 21.764 1.00 96.50 270 ASP A O 1
ATOM 2075 N N . LYS A 1 271 ? -16.861 4.674 19.892 1.00 96.00 271 LYS A N 1
ATOM 2076 C CA . LYS A 1 271 ? -18.055 3.986 20.409 1.00 96.00 271 LYS A CA 1
ATOM 2077 C C . LYS A 1 271 ? -17.951 2.485 20.192 1.00 96.00 271 LYS A C 1
ATOM 2079 O O . LYS A 1 271 ? -17.588 2.030 19.111 1.00 96.00 271 LYS A O 1
ATOM 2084 N N . LEU A 1 272 ? -18.365 1.725 21.197 1.00 95.50 272 LEU A N 1
ATOM 2085 C CA . LEU A 1 272 ? -18.284 0.270 21.195 1.00 95.50 272 LEU A CA 1
ATOM 2086 C C . LEU A 1 272 ? -19.655 -0.310 20.864 1.00 95.50 272 LEU A C 1
ATOM 2088 O O . LEU A 1 272 ? -20.633 -0.079 21.582 1.00 95.50 272 LEU A O 1
ATOM 2092 N N . TYR A 1 273 ? -19.726 -1.053 19.763 1.00 94.00 273 TYR A N 1
ATOM 2093 C CA . TYR A 1 273 ? -20.960 -1.651 19.271 1.00 94.00 273 TYR A CA 1
ATOM 2094 C C . TYR A 1 273 ? -20.874 -3.172 19.234 1.00 94.00 273 TYR A C 1
ATOM 2096 O O . TYR A 1 273 ? -19.829 -3.745 18.929 1.00 94.00 273 TYR A O 1
ATOM 2104 N N . LEU A 1 274 ? -22.020 -3.804 19.480 1.00 93.69 274 LEU A N 1
ATOM 2105 C CA . LEU A 1 274 ? -22.282 -5.166 19.043 1.00 93.69 274 LEU A CA 1
ATOM 2106 C C . LEU A 1 274 ? -23.011 -5.137 17.697 1.00 93.69 274 LEU A C 1
ATOM 2108 O O . LEU A 1 274 ? -23.994 -4.401 17.546 1.00 93.69 274 LEU A O 1
ATOM 2112 N N . TYR A 1 275 ? -22.568 -5.973 16.766 1.00 93.88 275 TYR A N 1
ATOM 2113 C CA . TYR A 1 275 ? -23.197 -6.228 15.473 1.00 93.88 275 TYR A CA 1
ATOM 2114 C C . TYR A 1 275 ? -23.718 -7.666 15.468 1.00 93.88 275 TYR A C 1
ATOM 2116 O O . TYR A 1 275 ? -22.940 -8.614 15.558 1.00 93.88 275 TYR A O 1
ATOM 2124 N N . ASP A 1 276 ? -25.042 -7.835 15.480 1.00 93.88 276 ASP A N 1
ATOM 2125 C CA . ASP A 1 276 ? -25.715 -9.134 15.656 1.00 93.88 276 ASP A CA 1
ATOM 2126 C C . ASP A 1 276 ? -25.184 -9.944 16.857 1.00 93.88 276 ASP A C 1
ATOM 2128 O O . ASP A 1 276 ? -25.019 -11.161 16.810 1.00 93.88 276 ASP A O 1
ATOM 2132 N N . GLY A 1 277 ? -24.903 -9.236 17.957 1.00 91.25 277 GLY A N 1
ATOM 2133 C CA . GLY A 1 277 ? -24.388 -9.813 19.202 1.00 91.25 277 GLY A CA 1
ATOM 2134 C C . GLY A 1 277 ? -22.876 -10.059 19.227 1.00 91.25 277 GLY A C 1
ATOM 2135 O O . GLY A 1 277 ? -22.365 -10.444 20.273 1.00 91.25 277 GLY A O 1
ATOM 2136 N N . LYS A 1 278 ? -22.152 -9.812 18.129 1.00 92.38 278 LYS A N 1
ATOM 2137 C CA . LYS A 1 278 ? -20.687 -9.933 18.065 1.00 92.38 278 LYS A CA 1
ATOM 2138 C C . LYS A 1 278 ? -20.011 -8.594 18.331 1.00 92.38 278 LYS A C 1
ATOM 2140 O O . LYS A 1 278 ? -20.491 -7.562 17.868 1.00 92.38 278 LYS A O 1
ATOM 2145 N N . GLU A 1 279 ? -18.896 -8.613 19.050 1.00 93.19 279 GLU A N 1
ATOM 2146 C CA . GLU A 1 279 ? -18.103 -7.416 19.334 1.00 93.19 279 GLU A CA 1
ATOM 2147 C C . GLU A 1 279 ? -17.494 -6.842 18.051 1.00 93.19 279 GLU A C 1
ATOM 2149 O O . GLU A 1 279 ? -16.809 -7.536 17.305 1.00 93.19 279 GLU A O 1
ATOM 2154 N N . GLY A 1 280 ? -17.762 -5.561 17.788 1.00 93.06 280 GLY A N 1
ATOM 2155 C CA . GLY A 1 280 ? -17.142 -4.794 16.704 1.00 93.06 280 GLY A CA 1
ATOM 2156 C C . GLY A 1 280 ? -15.886 -4.042 17.144 1.00 93.06 280 GLY A C 1
ATOM 2157 O O . GLY A 1 280 ? -15.580 -2.993 16.586 1.00 93.06 280 GLY A O 1
ATOM 2158 N N . PHE A 1 281 ? -15.227 -4.509 18.202 1.00 92.00 281 PHE A N 1
ATOM 2159 C CA . PHE A 1 281 ? -14.054 -3.898 18.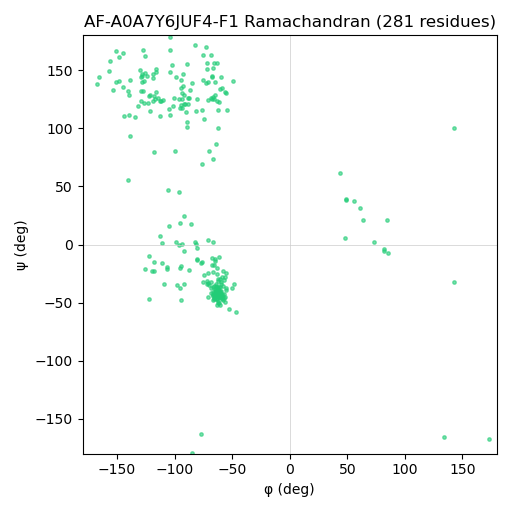820 1.00 92.00 281 PHE A CA 1
ATOM 2160 C C . PHE A 1 281 ? -13.162 -4.995 19.413 1.00 92.00 281 PHE A C 1
ATOM 2162 O O . PHE A 1 281 ? -13.614 -6.114 19.634 1.00 92.00 281 PHE A O 1
ATOM 2169 N N . PHE A 1 282 ? -11.894 -4.679 19.672 1.00 85.81 282 PHE A N 1
ATOM 2170 C CA . PHE A 1 282 ? -10.960 -5.615 20.302 1.00 85.81 282 PHE A CA 1
ATOM 2171 C C . PHE A 1 282 ? -11.164 -5.640 21.815 1.00 85.81 282 PHE A C 1
ATOM 2173 O O . PHE A 1 282 ? -11.081 -4.577 22.432 1.00 85.81 282 PHE A O 1
ATOM 2180 N N . SER A 1 283 ? -11.394 -6.819 22.398 1.00 70.38 283 SER A N 1
ATOM 2181 C CA . SER A 1 283 ? -11.507 -7.068 23.846 1.00 70.38 283 SER A CA 1
ATOM 2182 C C . SER A 1 283 ? -10.147 -7.141 24.539 1.00 70.38 283 SER A C 1
ATOM 2184 O O . SER A 1 283 ? -9.333 -7.982 24.093 1.00 70.38 283 SER A O 1
#

Solvent-accessible surface area (backbone atoms only — not comparable to full-atom values): 16696 Å² total; per-residue (Å²): 120,94,56,76,88,58,89,83,85,87,66,62,69,70,64,42,52,52,42,50,75,76,48,48,88,81,57,91,81,86,87,69,58,71,75,59,39,59,58,48,51,49,53,52,26,38,70,77,55,33,40,45,56,29,42,40,73,52,78,56,73,90,51,72,49,61,38,38,67,57,79,83,57,74,91,47,60,94,63,52,48,53,55,61,45,5,47,52,45,7,48,32,51,48,27,46,77,68,72,36,48,71,60,23,47,39,53,49,28,4,45,50,26,29,52,72,69,14,54,23,29,67,77,66,47,39,85,94,73,34,74,40,77,39,35,33,64,57,47,52,49,46,26,60,78,26,54,85,45,66,47,90,82,63,83,72,90,84,77,75,92,72,78,85,66,72,72,80,64,74,73,85,73,86,62,84,88,61,90,45,79,41,54,41,34,34,38,40,28,27,57,38,82,89,77,75,58,71,63,57,58,49,63,72,30,68,83,43,68,44,22,69,73,38,30,28,26,97,86,40,75,34,31,87,70,78,64,88,67,78,54,64,40,38,33,40,31,24,35,48,92,41,94,86,58,83,54,52,71,65,46,55,49,52,51,52,52,54,34,49,78,66,74,41,51,75,77,46,75,45,78,35,37,26,47,67,83,38,75,73,63,90,131